Protein AF-A0A0R3RAW8-F1 (afdb_monomer_lite)

pLDDT: mean 76.2, std 20.78, range [32.38, 97.56]

Radius of gyration: 23.26 Å; chains: 1; bounding box: 51×56×58 Å

Secondary structure (DSSP, 8-state):
-TTTT-S-EEEESSHHHHHHHHHT--STTS-EEEE---TT-SS---SSSB-SS-HHHHHHHHHHHHHTT-----PBP-B--B--SS--S-----TTTS------SS--S---SS-HHHHHHHHTTSS--TTHHHHHHHHHHHHHHHSSB-SPPBSSEEEE--SSTTSPEEEEEEETTSPPEEEEES-EEEE-TTGGGSHHHHHHPPPHHHHHHHHHHHHHHHT-GGGSS-HHHHHHHHHHHHHTTPPP-B--S-TT----EEEEE-

Organism: NCBI:txid42155

Structure (mmCIF, N/CA/C/O backbone):
data_AF-A0A0R3RAW8-F1
#
_entry.id   AF-A0A0R3RAW8-F1
#
loop_
_atom_site.group_PDB
_atom_site.id
_atom_site.type_symbol
_atom_site.label_atom_id
_atom_site.label_alt_id
_atom_site.label_comp_id
_atom_site.label_asym_id
_atom_site.label_entity_id
_atom_site.label_seq_id
_atom_site.pdbx_PDB_ins_code
_atom_site.Cartn_x
_atom_site.Cartn_y
_atom_site.Cartn_z
_atom_site.occupancy
_atom_site.B_iso_or_equiv
_atom_site.auth_seq_id
_atom_site.auth_comp_id
_atom_site.auth_asym_id
_atom_site.auth_atom_id
_atom_site.pdbx_PDB_model_num
ATOM 1 N N . ALA A 1 1 ? 11.599 5.110 -20.834 1.00 51.16 1 ALA A N 1
ATOM 2 C CA . ALA A 1 1 ? 11.797 4.346 -19.581 1.00 51.16 1 ALA A CA 1
ATOM 3 C C . ALA A 1 1 ? 13.285 4.314 -19.258 1.00 51.16 1 ALA A C 1
ATOM 5 O O . ALA A 1 1 ? 14.073 4.189 -20.190 1.00 51.16 1 ALA A O 1
ATOM 6 N N . ALA A 1 2 ? 13.678 4.430 -17.985 1.00 56.50 2 ALA A N 1
ATOM 7 C CA . ALA A 1 2 ? 15.082 4.630 -17.594 1.00 56.50 2 ALA A CA 1
ATOM 8 C C . ALA A 1 2 ? 16.029 3.462 -17.960 1.00 56.50 2 ALA A C 1
ATOM 10 O O . ALA A 1 2 ? 17.243 3.623 -17.908 1.00 56.50 2 ALA A O 1
ATOM 11 N N . VAL A 1 3 ? 15.492 2.296 -18.347 1.00 73.19 3 VAL A N 1
ATOM 12 C CA . VAL A 1 3 ? 16.273 1.087 -18.659 1.00 73.19 3 VAL A CA 1
ATOM 13 C C . VAL A 1 3 ? 15.684 0.354 -19.875 1.00 73.19 3 VAL A C 1
ATOM 15 O O . VAL A 1 3 ? 15.133 -0.739 -19.760 1.00 73.19 3 VAL A O 1
ATOM 18 N N . SER A 1 4 ? 15.721 0.964 -21.065 1.00 74.31 4 SER A N 1
ATOM 19 C CA . SER A 1 4 ? 15.149 0.362 -22.288 1.00 74.31 4 SER A CA 1
ATOM 20 C C . SER A 1 4 ? 15.877 -0.905 -22.752 1.00 74.31 4 SER A C 1
ATOM 22 O O . SER A 1 4 ? 15.227 -1.787 -23.301 1.00 74.31 4 SER A O 1
ATOM 24 N N . TRP A 1 5 ? 17.171 -1.030 -22.464 1.00 85.06 5 TRP A N 1
ATOM 25 C CA . TRP A 1 5 ? 18.024 -2.143 -22.896 1.00 85.06 5 TRP A CA 1
ATOM 26 C C . TRP A 1 5 ? 17.863 -3.437 -22.083 1.00 85.06 5 TRP A C 1
ATOM 28 O O . TRP A 1 5 ? 18.310 -4.480 -22.541 1.00 85.06 5 TRP A O 1
ATOM 38 N N . ALA A 1 6 ? 17.283 -3.381 -20.879 1.00 87.31 6 ALA A N 1
ATOM 39 C CA . ALA A 1 6 ? 17.188 -4.546 -19.998 1.00 87.31 6 ALA A CA 1
ATOM 40 C C . ALA A 1 6 ? 15.880 -5.321 -20.190 1.00 87.31 6 ALA A C 1
ATOM 42 O O . ALA A 1 6 ? 14.810 -4.710 -20.285 1.00 87.31 6 ALA A O 1
ATOM 43 N N . ASP A 1 7 ? 15.962 -6.649 -20.140 1.00 88.38 7 ASP A N 1
ATOM 44 C CA . ASP A 1 7 ? 14.799 -7.546 -20.169 1.00 88.38 7 ASP A CA 1
ATOM 45 C C . ASP A 1 7 ? 14.098 -7.640 -18.805 1.00 88.38 7 ASP A C 1
ATOM 47 O O . ASP A 1 7 ? 12.898 -7.877 -18.729 1.00 88.38 7 ASP A O 1
ATOM 51 N N . ALA A 1 8 ? 14.840 -7.427 -17.716 1.00 90.00 8 ALA A N 1
ATOM 52 C CA . ALA A 1 8 ? 14.337 -7.467 -16.347 1.00 90.00 8 ALA A CA 1
ATOM 53 C C . ALA A 1 8 ? 15.142 -6.531 -15.437 1.00 90.00 8 ALA A C 1
ATOM 55 O O . ALA A 1 8 ? 16.303 -6.221 -15.708 1.00 90.00 8 ALA A O 1
ATOM 56 N N . ILE A 1 9 ? 14.531 -6.103 -14.332 1.00 92.00 9 ILE A N 1
ATOM 57 C CA . ILE A 1 9 ? 15.156 -5.251 -13.320 1.00 92.00 9 ILE A CA 1
ATOM 58 C C . ILE A 1 9 ? 15.178 -6.002 -11.995 1.00 92.00 9 ILE A C 1
ATOM 60 O O . ILE A 1 9 ? 14.135 -6.431 -11.513 1.00 92.00 9 ILE A O 1
ATOM 64 N N . PHE A 1 10 ? 16.352 -6.112 -11.378 1.00 91.94 10 PHE A N 1
ATOM 65 C CA . PHE A 1 10 ? 16.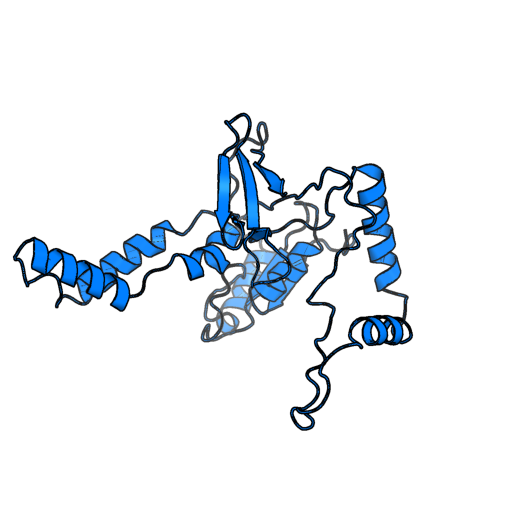498 -6.642 -10.025 1.00 91.94 10 PHE A CA 1
ATOM 66 C C . PHE A 1 10 ? 16.764 -5.502 -9.042 1.00 91.94 10 PHE A C 1
ATOM 68 O O . PHE A 1 10 ? 17.661 -4.689 -9.260 1.00 91.94 10 PHE A O 1
ATOM 75 N N . SER A 1 11 ? 16.014 -5.458 -7.944 1.00 91.44 11 SER A N 1
ATOM 76 C CA . SER A 1 11 ? 16.284 -4.566 -6.814 1.00 91.44 11 SER A CA 1
ATOM 77 C C . SER A 1 11 ? 16.750 -5.388 -5.617 1.00 91.44 11 SER A C 1
ATOM 79 O O . SER A 1 11 ? 16.034 -6.289 -5.190 1.00 91.44 11 SER A O 1
ATOM 81 N N . ALA A 1 12 ? 17.912 -5.070 -5.052 1.00 89.56 12 ALA A N 1
ATOM 82 C CA . ALA A 1 12 ? 18.436 -5.727 -3.855 1.00 89.56 12 ALA A CA 1
ATOM 83 C C . ALA A 1 12 ? 18.274 -4.797 -2.644 1.00 89.56 12 ALA A C 1
ATOM 85 O O . ALA A 1 12 ? 18.906 -3.744 -2.584 1.00 89.56 12 ALA A O 1
ATOM 86 N N . GLY A 1 13 ? 17.387 -5.148 -1.715 1.00 88.38 13 GLY A N 1
ATOM 87 C CA . GLY A 1 13 ? 17.025 -4.309 -0.574 1.00 88.38 13 GLY A CA 1
ATOM 88 C C . GLY A 1 13 ? 15.669 -4.688 0.019 1.00 88.38 13 GLY A C 1
ATOM 89 O O . GLY A 1 13 ? 15.143 -5.765 -0.245 1.00 88.38 13 GLY A O 1
ATOM 90 N N . GLY A 1 14 ? 15.087 -3.782 0.802 1.00 87.38 14 GLY A N 1
ATOM 91 C CA . GLY A 1 14 ? 13.703 -3.904 1.266 1.00 87.38 14 GLY A CA 1
ATOM 92 C C . GLY A 1 14 ? 12.693 -3.299 0.285 1.00 87.38 14 GLY A C 1
ATOM 93 O O . GLY A 1 14 ? 13.024 -2.933 -0.847 1.00 87.38 14 GLY A O 1
ATOM 94 N N . ASP A 1 15 ? 11.465 -3.107 0.764 1.00 89.31 15 ASP A N 1
ATOM 95 C CA . ASP A 1 15 ? 10.360 -2.560 -0.035 1.00 89.31 15 ASP A CA 1
ATOM 96 C C . ASP A 1 15 ? 10.651 -1.149 -0.581 1.00 89.31 15 ASP A C 1
ATOM 98 O O . ASP A 1 15 ? 10.277 -0.837 -1.708 1.00 89.31 15 ASP A O 1
ATOM 102 N N . GLY A 1 16 ? 11.383 -0.307 0.160 1.00 88.94 16 GLY A N 1
ATOM 103 C CA . GLY A 1 16 ? 11.784 1.027 -0.311 1.00 88.94 16 GLY A CA 1
ATOM 104 C C . GLY A 1 16 ? 12.664 0.985 -1.567 1.00 88.94 16 GLY A C 1
ATOM 105 O O . GLY A 1 16 ? 12.438 1.736 -2.517 1.00 88.94 16 GLY A O 1
ATOM 106 N N . THR A 1 17 ? 13.623 0.055 -1.620 1.00 90.00 17 THR A N 1
ATOM 107 C CA . THR A 1 17 ? 14.472 -0.149 -2.803 1.00 90.00 17 THR A CA 1
ATOM 108 C C . THR A 1 17 ? 13.654 -0.677 -3.979 1.00 90.00 17 THR A C 1
ATOM 110 O O . THR A 1 17 ? 13.853 -0.240 -5.114 1.00 90.00 17 THR A O 1
ATOM 113 N N . PHE A 1 18 ? 12.696 -1.572 -3.716 1.00 92.56 18 PHE A N 1
ATOM 114 C CA . PHE A 1 18 ? 11.766 -2.054 -4.737 1.00 92.56 18 PHE A CA 1
ATOM 115 C C . PHE A 1 18 ? 10.926 -0.912 -5.322 1.00 92.56 18 PHE A C 1
ATOM 117 O O . PHE A 1 18 ? 10.828 -0.782 -6.541 1.00 92.56 18 PHE A O 1
ATOM 124 N N . LEU A 1 19 ? 10.360 -0.048 -4.472 1.00 91.75 19 LEU A N 1
ATOM 125 C CA . LEU A 1 19 ? 9.570 1.112 -4.897 1.00 91.75 19 LEU A CA 1
ATOM 126 C C . LEU A 1 19 ? 10.386 2.066 -5.772 1.00 91.75 19 LEU A C 1
ATOM 128 O O . LEU A 1 19 ? 9.894 2.535 -6.796 1.00 91.75 19 LEU A O 1
ATOM 132 N N . HIS A 1 20 ? 11.646 2.301 -5.410 1.00 88.19 20 HIS A N 1
ATOM 133 C CA . HIS A 1 20 ? 12.556 3.147 -6.177 1.00 88.19 20 HIS A CA 1
ATOM 134 C C . HIS A 1 20 ? 12.932 2.543 -7.543 1.00 88.19 20 HIS A C 1
ATOM 136 O O . HIS A 1 20 ? 13.109 3.267 -8.524 1.00 88.19 20 HIS A O 1
ATOM 142 N N . ALA A 1 21 ? 13.042 1.216 -7.643 1.00 90.12 21 ALA A N 1
ATOM 143 C CA . ALA A 1 21 ? 13.204 0.545 -8.931 1.00 90.12 21 ALA A CA 1
ATOM 144 C C . ALA A 1 21 ? 11.915 0.636 -9.766 1.00 90.12 21 ALA A C 1
ATOM 146 O O . ALA A 1 21 ? 11.963 0.998 -10.942 1.00 90.12 21 ALA A O 1
ATOM 147 N N . ALA A 1 22 ? 10.759 0.378 -9.148 1.00 91.00 22 ALA A N 1
ATOM 148 C CA . ALA A 1 22 ? 9.455 0.416 -9.801 1.00 91.00 22 ALA A CA 1
ATOM 149 C C . ALA A 1 22 ? 9.068 1.822 -10.300 1.00 91.00 22 ALA A C 1
ATOM 151 O O . ALA A 1 22 ? 8.440 1.936 -11.355 1.00 91.00 22 ALA A O 1
ATOM 152 N N . SER A 1 23 ? 9.461 2.903 -9.611 1.00 87.12 23 SER A N 1
ATOM 153 C CA . SER A 1 23 ? 9.189 4.284 -10.052 1.00 87.12 23 SER A CA 1
ATOM 154 C C . SER A 1 23 ? 9.772 4.585 -11.435 1.00 87.12 23 SER A C 1
ATOM 156 O O . SER A 1 23 ? 9.141 5.265 -12.234 1.00 87.12 23 SER A O 1
ATOM 158 N N . ARG A 1 24 ? 10.910 3.972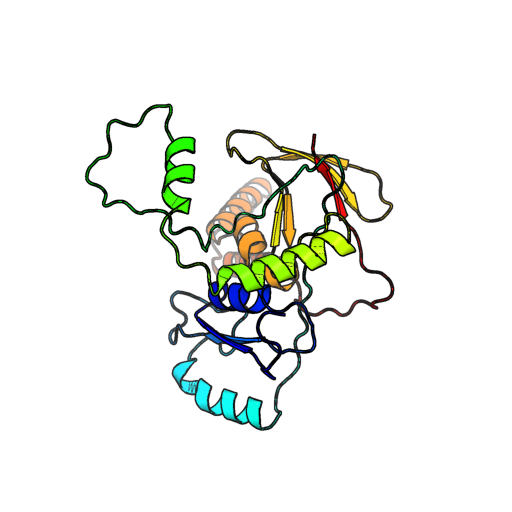 -11.781 1.00 84.94 24 ARG A N 1
ATOM 159 C CA . ARG A 1 24 ? 11.602 4.175 -13.065 1.00 84.94 24 ARG A CA 1
ATOM 160 C C . ARG A 1 24 ? 11.040 3.367 -14.237 1.00 84.94 24 ARG A C 1
ATOM 162 O O . ARG A 1 24 ? 11.449 3.582 -15.387 1.00 84.94 24 ARG A O 1
ATOM 169 N N . ILE A 1 25 ? 10.137 2.429 -13.962 1.00 87.19 25 ILE A N 1
ATOM 170 C CA . ILE A 1 25 ? 9.557 1.514 -14.945 1.00 87.19 25 ILE A CA 1
ATOM 171 C C . ILE A 1 25 ? 8.096 1.887 -15.166 1.00 87.19 25 ILE A C 1
ATOM 173 O O . ILE A 1 25 ? 7.260 1.679 -14.298 1.00 87.19 25 ILE A O 1
ATOM 177 N N . LEU A 1 26 ? 7.792 2.453 -16.335 1.00 83.25 26 LEU A N 1
ATOM 178 C CA . LEU A 1 26 ? 6.445 2.934 -16.679 1.00 83.25 26 LEU A CA 1
ATOM 179 C C . LEU A 1 26 ? 5.636 1.937 -17.529 1.00 83.25 26 LEU A C 1
ATOM 181 O O . LEU A 1 26 ? 4.432 2.108 -17.675 1.00 83.25 26 LEU A O 1
ATOM 185 N N . SER A 1 27 ? 6.292 0.914 -18.087 1.00 81.25 27 SER A N 1
ATOM 186 C CA . SER A 1 27 ? 5.663 -0.137 -18.901 1.00 81.25 27 SER A CA 1
ATOM 187 C C . SER A 1 27 ? 5.483 -1.416 -18.083 1.00 81.25 27 SER A C 1
ATOM 189 O O . SER A 1 27 ? 6.338 -1.751 -17.264 1.00 81.25 27 SER A O 1
ATOM 191 N N . ALA A 1 28 ? 4.397 -2.146 -18.343 1.00 83.31 28 ALA A N 1
ATOM 192 C CA . ALA A 1 28 ? 4.134 -3.461 -17.756 1.00 83.31 28 ALA A CA 1
ATOM 193 C C . ALA A 1 28 ? 4.964 -4.595 -18.393 1.00 83.31 28 ALA A C 1
ATOM 195 O O . ALA A 1 28 ? 4.931 -5.723 -17.911 1.00 83.31 28 ALA A O 1
ATOM 196 N N . GLU A 1 29 ? 5.709 -4.311 -19.463 1.00 84.62 29 GLU A N 1
ATOM 197 C CA . GLU A 1 29 ? 6.490 -5.309 -20.208 1.00 84.62 29 GLU A CA 1
ATOM 198 C C . GLU A 1 29 ? 7.797 -5.697 -19.510 1.00 84.62 29 GLU A C 1
ATOM 200 O O . GLU A 1 29 ? 8.369 -6.742 -19.808 1.00 84.62 29 GLU A O 1
ATOM 205 N N . LYS A 1 30 ? 8.288 -4.861 -18.585 1.00 88.06 30 LYS A N 1
ATOM 206 C CA . LYS A 1 30 ? 9.564 -5.087 -17.900 1.00 88.06 30 LYS A CA 1
ATOM 207 C C . LYS A 1 30 ? 9.328 -5.539 -16.457 1.00 88.06 30 LYS A C 1
ATOM 209 O O . LYS A 1 30 ? 8.918 -4.710 -15.639 1.00 88.06 30 LYS A O 1
ATOM 214 N N . PRO A 1 31 ? 9.603 -6.809 -16.106 1.00 91.56 31 PRO A N 1
ATOM 215 C CA . PRO A 1 31 ? 9.503 -7.270 -14.728 1.00 91.56 31 PRO A CA 1
ATOM 216 C C . PRO A 1 31 ? 10.458 -6.521 -13.801 1.00 91.56 31 PRO A C 1
ATOM 218 O O . PRO A 1 31 ? 11.630 -6.306 -14.122 1.00 91.56 31 PRO A O 1
ATOM 221 N N . VAL A 1 32 ? 9.961 -6.215 -12.604 1.00 93.12 32 VAL A N 1
ATOM 222 C CA . VAL A 1 32 ? 10.767 -5.773 -11.463 1.00 93.12 32 VAL A CA 1
ATOM 223 C C . VAL A 1 32 ? 10.773 -6.892 -10.427 1.00 93.12 32 VAL A C 1
ATOM 225 O O . VAL A 1 32 ? 9.718 -7.343 -9.982 1.00 93.12 32 VAL A O 1
ATOM 228 N N . ILE A 1 33 ? 11.963 -7.348 -10.055 1.00 93.06 33 ILE A N 1
ATOM 229 C CA . ILE A 1 33 ? 12.190 -8.489 -9.172 1.00 93.06 33 ILE A CA 1
ATOM 230 C C . ILE A 1 33 ? 12.904 -7.992 -7.917 1.00 93.06 33 ILE A C 1
ATOM 232 O O . ILE A 1 33 ? 14.073 -7.609 -7.954 1.00 93.06 33 ILE A O 1
ATOM 236 N N . GLY A 1 34 ? 12.194 -8.000 -6.791 1.00 91.44 34 GLY A N 1
ATOM 237 C CA . GLY A 1 34 ? 12.763 -7.645 -5.496 1.00 91.44 34 GLY A CA 1
ATOM 238 C C . GLY A 1 34 ? 13.494 -8.812 -4.857 1.00 91.44 34 GLY A C 1
ATOM 239 O O . GLY A 1 34 ? 12.937 -9.898 -4.752 1.00 91.44 34 GLY A O 1
ATOM 240 N N . ILE A 1 35 ? 14.716 -8.590 -4.391 1.00 88.44 35 ILE A N 1
ATOM 241 C CA . ILE A 1 35 ? 15.489 -9.526 -3.579 1.00 88.44 35 ILE A CA 1
ATOM 242 C C . ILE A 1 35 ? 15.615 -8.910 -2.192 1.00 88.44 35 ILE A C 1
ATOM 244 O O . ILE A 1 35 ? 16.289 -7.888 -2.037 1.00 88.44 35 ILE A O 1
ATOM 248 N N . ASN A 1 36 ? 14.992 -9.540 -1.191 1.00 86.12 36 ASN A N 1
ATOM 249 C CA . ASN A 1 36 ? 15.143 -9.092 0.188 1.00 86.12 36 ASN A CA 1
ATOM 250 C C . ASN A 1 36 ? 16.566 -9.389 0.688 1.00 86.12 36 ASN A C 1
ATOM 252 O O . ASN A 1 36 ? 16.972 -10.551 0.783 1.00 86.12 36 ASN A O 1
ATOM 256 N N . THR A 1 37 ? 17.325 -8.343 1.011 1.00 82.19 37 THR A N 1
ATOM 257 C CA . THR A 1 37 ? 18.694 -8.452 1.541 1.00 82.19 37 THR A CA 1
ATOM 258 C C . THR A 1 37 ? 18.759 -8.455 3.069 1.00 82.19 37 THR A C 1
ATOM 260 O O . THR A 1 37 ? 19.863 -8.414 3.603 1.00 82.19 37 THR A O 1
ATOM 263 N N . ASP A 1 38 ? 17.624 -8.499 3.778 1.00 75.00 38 ASP A N 1
ATOM 264 C CA . ASP A 1 38 ? 17.563 -8.804 5.214 1.00 75.00 38 ASP A CA 1
ATOM 265 C C . ASP A 1 38 ? 17.336 -10.320 5.410 1.00 75.00 38 ASP A C 1
ATOM 267 O O . ASP A 1 38 ? 16.194 -10.787 5.413 1.00 75.00 38 ASP A O 1
ATOM 271 N N . PRO A 1 39 ? 18.406 -11.127 5.545 1.00 57.09 39 PRO A N 1
ATOM 272 C CA . PRO A 1 39 ? 18.314 -12.587 5.531 1.00 57.09 39 PRO A CA 1
ATOM 273 C C . PRO A 1 39 ? 17.560 -13.164 6.732 1.00 57.09 39 PRO A C 1
ATOM 275 O O . PRO A 1 39 ? 17.049 -14.282 6.646 1.00 57.09 39 PRO A O 1
ATOM 278 N N . MET A 1 40 ? 17.484 -12.420 7.839 1.00 61.47 40 MET A N 1
ATOM 279 C CA . MET A 1 40 ? 16.819 -12.858 9.066 1.00 61.47 40 MET A CA 1
ATOM 280 C C . MET A 1 40 ? 15.380 -12.338 9.174 1.00 61.47 40 MET A C 1
ATOM 282 O O . MET A 1 40 ? 14.635 -12.816 10.028 1.00 61.47 40 MET A O 1
ATOM 286 N N . GLY A 1 41 ? 14.970 -11.398 8.309 1.00 58.72 41 GLY A N 1
ATOM 287 C CA . GLY A 1 41 ? 13.640 -10.780 8.346 1.00 58.72 41 GLY A CA 1
ATOM 288 C C . GLY A 1 41 ? 13.335 -10.105 9.686 1.00 58.72 41 GLY A C 1
ATOM 289 O O . GLY A 1 41 ? 12.181 -10.077 10.109 1.00 58.72 41 GLY A O 1
ATOM 290 N N . LEU A 1 42 ? 14.376 -9.638 10.386 1.00 56.19 42 LEU A N 1
ATOM 291 C CA . LEU A 1 42 ? 14.266 -9.033 11.717 1.00 56.19 42 LEU A CA 1
ATOM 292 C C . LEU A 1 42 ? 13.841 -7.565 11.634 1.00 56.19 42 LEU A C 1
ATOM 294 O O . LEU A 1 42 ? 13.217 -7.066 12.566 1.00 56.19 42 LEU A O 1
ATOM 298 N N . ASN A 1 43 ? 14.162 -6.889 10.526 1.00 57.03 43 ASN A N 1
ATOM 299 C CA . ASN A 1 43 ? 13.919 -5.460 10.341 1.00 57.03 43 ASN A CA 1
ATOM 300 C C . ASN A 1 43 ? 12.956 -5.164 9.181 1.00 57.03 43 ASN A C 1
ATOM 302 O O . ASN A 1 43 ? 12.343 -4.097 9.163 1.00 57.03 43 ASN A O 1
ATOM 306 N N . SER A 1 44 ? 12.810 -6.073 8.207 1.00 62.09 44 SER A N 1
ATOM 307 C CA . SER A 1 44 ? 11.888 -5.893 7.078 1.00 62.09 44 SER A CA 1
ATOM 308 C C . SER A 1 44 ? 11.263 -7.208 6.608 1.00 62.09 44 SER A C 1
ATOM 310 O O . SER A 1 44 ? 11.968 -8.130 6.198 1.00 62.09 44 SER A O 1
ATOM 312 N N . GLU A 1 45 ? 9.926 -7.273 6.603 1.00 69.88 45 GLU A N 1
ATOM 313 C CA . GLU A 1 45 ? 9.179 -8.416 6.052 1.00 69.88 45 GLU A CA 1
ATOM 314 C C . GLU A 1 45 ? 9.337 -8.557 4.528 1.00 69.88 45 GLU A C 1
ATOM 316 O O . GLU A 1 45 ? 9.183 -9.658 3.996 1.00 69.88 45 GLU A O 1
ATOM 321 N N . GLY A 1 46 ? 9.640 -7.457 3.823 1.00 77.12 46 GLY A N 1
ATOM 322 C CA . GLY A 1 46 ? 9.782 -7.423 2.368 1.00 77.12 46 GLY A CA 1
ATOM 323 C C . GLY A 1 46 ? 8.499 -7.834 1.640 1.00 77.12 46 GLY A C 1
ATOM 324 O O . GLY A 1 46 ? 8.499 -8.826 0.911 1.00 77.12 46 GLY A O 1
ATOM 325 N N . HIS A 1 47 ? 7.391 -7.108 1.834 1.00 84.56 47 HIS A N 1
ATOM 326 C CA . HIS A 1 47 ? 6.092 -7.450 1.233 1.00 84.56 47 HIS A CA 1
ATOM 327 C C . HIS A 1 47 ? 6.099 -7.404 -0.305 1.00 84.56 47 HIS A C 1
ATOM 329 O O . HIS A 1 47 ? 5.274 -8.066 -0.947 1.00 84.56 47 HIS A O 1
ATOM 335 N N . LEU A 1 48 ? 7.012 -6.633 -0.899 1.00 88.44 48 LEU A N 1
ATOM 336 C CA . LEU A 1 48 ? 7.186 -6.503 -2.345 1.00 88.44 48 LEU A CA 1
ATOM 337 C C . LEU A 1 48 ? 8.291 -7.415 -2.896 1.00 88.44 48 LEU A C 1
ATOM 339 O O . LEU A 1 48 ? 8.295 -7.705 -4.093 1.00 88.44 48 LEU A O 1
ATOM 343 N N . CYS A 1 49 ? 9.201 -7.884 -2.042 1.00 87.88 49 CYS A N 1
ATOM 344 C CA . CYS A 1 49 ? 10.350 -8.691 -2.434 1.00 87.88 49 CYS A CA 1
ATOM 345 C C . CYS A 1 49 ? 10.047 -10.198 -2.464 1.00 87.88 49 CYS A C 1
ATOM 347 O O . CYS A 1 49 ? 9.181 -10.719 -1.759 1.00 87.88 49 CYS A O 1
ATOM 349 N N . LEU A 1 50 ? 10.818 -10.928 -3.271 1.00 82.31 50 LEU A N 1
ATOM 350 C CA . LEU A 1 50 ? 10.915 -12.378 -3.178 1.00 82.31 50 LEU A CA 1
ATOM 351 C C . LEU A 1 50 ? 11.563 -12.768 -1.845 1.00 82.31 50 LEU A C 1
ATOM 353 O O . LEU A 1 50 ? 12.462 -12.081 -1.358 1.00 82.31 50 LEU A O 1
ATOM 357 N N . LEU A 1 51 ? 11.148 -13.928 -1.326 1.00 70.00 51 LEU A N 1
ATOM 358 C CA . LEU A 1 51 ? 11.728 -14.577 -0.145 1.00 70.00 51 LEU A CA 1
ATOM 359 C C . LEU A 1 51 ? 11.663 -13.695 1.117 1.00 70.00 51 LEU A C 1
ATOM 361 O O . LEU A 1 51 ? 12.672 -13.174 1.583 1.00 70.00 51 LEU A O 1
ATOM 365 N N . LYS A 1 52 ? 10.460 -13.582 1.703 1.00 68.12 52 LYS A N 1
ATOM 366 C CA . LYS A 1 52 ? 10.201 -12.810 2.938 1.00 68.12 52 LYS A CA 1
ATOM 367 C C . LYS A 1 52 ? 11.127 -13.166 4.112 1.00 68.12 52 LYS A C 1
ATOM 369 O O . LYS A 1 52 ? 11.384 -12.323 4.961 1.00 68.12 52 LYS A O 1
ATOM 374 N N . LYS A 1 53 ? 11.596 -14.418 4.192 1.00 66.19 53 LYS A N 1
ATOM 375 C CA . LYS A 1 53 ? 12.509 -14.920 5.233 1.00 66.19 53 LYS A CA 1
ATOM 376 C C . LYS A 1 53 ? 13.532 -15.874 4.625 1.00 66.19 53 LYS A C 1
ATOM 378 O O . LYS A 1 53 ? 13.234 -16.517 3.618 1.00 66.19 53 LYS A O 1
ATOM 383 N N . LEU A 1 54 ? 14.698 -15.988 5.268 1.00 66.88 54 LEU A N 1
ATOM 384 C CA . LEU A 1 54 ? 15.774 -16.916 4.894 1.00 66.88 54 LEU A CA 1
ATOM 385 C C . LEU A 1 54 ? 16.251 -16.721 3.445 1.00 66.88 54 LEU A C 1
ATOM 387 O O . LEU A 1 54 ? 16.595 -17.677 2.751 1.00 66.88 54 LEU A O 1
ATOM 391 N N . SER A 1 55 ? 16.280 -15.471 2.971 1.00 70.12 55 SER A N 1
ATOM 392 C CA . SER A 1 55 ? 16.611 -15.168 1.576 1.00 70.12 55 SER A CA 1
ATOM 393 C C . SER A 1 55 ? 17.980 -15.721 1.170 1.00 70.12 55 SER A C 1
ATOM 395 O O . SER A 1 55 ? 18.104 -16.259 0.076 1.00 70.12 55 SER A O 1
ATOM 397 N N . HIS A 1 56 ? 18.977 -15.703 2.061 1.00 74.19 56 HIS A N 1
ATOM 398 C CA . HIS A 1 56 ? 20.309 -16.257 1.791 1.00 74.19 56 HIS A CA 1
ATOM 399 C C . HIS A 1 56 ? 20.306 -17.769 1.497 1.00 74.19 56 HIS A C 1
ATOM 401 O O . HIS A 1 56 ? 21.081 -18.228 0.661 1.00 74.19 56 HIS A O 1
ATOM 407 N N . GLU A 1 57 ? 19.424 -18.532 2.146 1.00 78.50 57 GLU A N 1
ATOM 408 C CA . GLU A 1 57 ? 19.319 -19.986 1.977 1.00 78.50 57 GLU A CA 1
ATOM 409 C C . GLU A 1 57 ? 18.633 -20.338 0.650 1.00 78.50 57 GLU A C 1
ATOM 411 O O . GLU A 1 57 ? 19.138 -21.141 -0.133 1.00 78.50 57 GLU A O 1
ATOM 416 N N . TYR A 1 58 ? 17.514 -19.672 0.353 1.00 81.88 58 TYR A N 1
ATOM 417 C CA . TYR A 1 58 ? 16.654 -20.023 -0.780 1.00 81.88 58 TYR A CA 1
ATOM 418 C C . TYR A 1 58 ? 16.944 -19.242 -2.065 1.00 81.88 58 TYR A C 1
ATOM 420 O O . TYR A 1 58 ? 16.384 -19.570 -3.113 1.00 81.88 58 TYR A O 1
ATOM 428 N N . PHE A 1 59 ? 17.813 -18.224 -2.035 1.00 84.88 59 PHE A N 1
ATOM 429 C CA . PHE A 1 59 ? 18.068 -17.371 -3.201 1.00 84.88 59 PHE A CA 1
ATOM 430 C C . PHE A 1 59 ? 18.543 -18.164 -4.418 1.00 84.88 59 PHE A C 1
ATOM 432 O O . PHE A 1 59 ? 18.054 -17.945 -5.525 1.00 84.88 59 PHE A O 1
ATOM 439 N N . ARG A 1 60 ? 19.465 -19.116 -4.223 1.00 87.75 60 ARG A N 1
ATOM 440 C CA . ARG A 1 60 ? 19.998 -19.933 -5.323 1.00 87.75 60 ARG A CA 1
ATOM 441 C C . ARG A 1 60 ? 18.889 -20.711 -6.024 1.00 87.75 60 ARG A C 1
ATOM 443 O O . ARG A 1 60 ? 18.855 -20.745 -7.252 1.00 87.75 60 ARG A O 1
ATOM 450 N N . ASP A 1 61 ? 17.998 -21.334 -5.264 1.00 89.50 61 ASP A N 1
ATOM 451 C CA . ASP A 1 61 ? 16.921 -22.136 -5.837 1.00 89.50 61 ASP A CA 1
ATOM 452 C C . ASP A 1 61 ? 15.816 -21.259 -6.425 1.00 89.50 61 ASP A C 1
ATOM 454 O O . ASP A 1 61 ? 15.318 -21.564 -7.506 1.00 89.50 61 ASP A O 1
ATOM 458 N N . ALA A 1 62 ? 15.508 -20.115 -5.809 1.00 88.38 62 ALA A N 1
ATOM 459 C CA . ALA A 1 62 ? 14.623 -19.117 -6.403 1.00 88.38 62 ALA A CA 1
ATOM 460 C C . ALA A 1 62 ? 15.156 -18.618 -7.755 1.00 88.38 62 ALA A C 1
ATOM 462 O O . ALA A 1 62 ? 14.399 -18.542 -8.719 1.00 88.38 62 ALA A O 1
ATOM 463 N N . LEU A 1 63 ? 16.462 -18.353 -7.864 1.00 89.69 63 LEU A N 1
ATOM 464 C CA . LEU A 1 63 ? 17.086 -17.938 -9.119 1.00 89.69 63 LEU A CA 1
ATOM 465 C C . LEU A 1 63 ? 17.029 -19.042 -10.183 1.00 89.69 63 LEU A C 1
ATOM 467 O O . LEU A 1 63 ? 16.706 -18.754 -11.331 1.00 89.69 63 LEU A O 1
ATOM 471 N N . LYS A 1 64 ? 17.277 -20.309 -9.818 1.00 92.81 64 LYS A N 1
ATOM 472 C CA . LYS A 1 64 ? 17.107 -21.440 -10.750 1.00 92.81 64 LYS A CA 1
ATOM 473 C C . LYS A 1 64 ? 15.672 -21.532 -11.266 1.00 92.81 64 LYS A C 1
ATOM 475 O O . LYS A 1 64 ? 15.478 -21.726 -12.460 1.00 92.81 64 LYS A O 1
ATOM 480 N N . ARG A 1 65 ? 14.680 -21.378 -10.385 1.00 93.25 65 ARG A N 1
ATOM 481 C CA . ARG A 1 65 ? 13.257 -21.404 -10.753 1.00 93.25 65 ARG A CA 1
ATOM 482 C C . ARG A 1 65 ? 12.893 -20.243 -11.676 1.00 93.25 65 ARG A C 1
ATOM 484 O O . ARG A 1 65 ? 12.255 -20.476 -12.695 1.00 93.25 65 ARG A O 1
ATOM 491 N N . LEU A 1 66 ? 13.381 -19.033 -11.388 1.00 91.75 66 LEU A N 1
ATOM 492 C CA . LEU A 1 66 ? 13.227 -17.870 -12.270 1.00 91.75 66 LEU A CA 1
ATOM 493 C C . LEU A 1 66 ? 13.794 -18.142 -13.670 1.00 91.75 66 LEU A C 1
ATOM 495 O O . LEU A 1 66 ? 13.098 -17.937 -14.659 1.00 91.75 66 LEU A O 1
ATOM 499 N N . LEU A 1 67 ? 15.025 -18.657 -13.756 1.00 91.75 67 LEU A N 1
ATOM 500 C CA . LEU A 1 67 ? 15.677 -18.984 -15.031 1.00 91.75 67 LEU A CA 1
ATOM 501 C C . LEU A 1 67 ? 14.980 -20.127 -15.784 1.00 91.75 67 LEU A C 1
ATOM 503 O O . LEU A 1 67 ? 14.994 -20.146 -17.010 1.00 91.75 67 LEU A O 1
ATOM 507 N N . ALA A 1 68 ? 14.364 -21.066 -15.064 1.00 95.94 68 ALA A N 1
ATOM 508 C CA . ALA A 1 68 ? 13.595 -22.165 -15.640 1.00 95.94 68 ALA A CA 1
ATOM 509 C C . ALA A 1 68 ? 12.165 -21.768 -16.059 1.00 95.94 68 ALA A C 1
ATOM 511 O O . ALA A 1 68 ? 11.445 -22.604 -16.599 1.00 95.94 68 ALA A O 1
ATOM 512 N N . GLY A 1 69 ? 11.730 -20.530 -15.795 1.00 93.31 69 GLY A N 1
ATOM 513 C CA . GLY A 1 69 ? 10.350 -20.104 -16.045 1.00 93.31 69 GLY A CA 1
ATOM 514 C C . GLY A 1 69 ? 9.334 -20.597 -15.006 1.00 93.31 69 GLY A C 1
ATOM 515 O O . GLY A 1 69 ? 8.134 -20.427 -15.201 1.00 93.31 69 GLY A O 1
ATOM 516 N N . ASP A 1 70 ? 9.783 -21.193 -13.897 1.00 94.62 70 ASP A N 1
ATOM 517 C CA . ASP A 1 70 ? 8.926 -21.676 -12.807 1.00 94.62 70 ASP A CA 1
ATOM 518 C C . ASP A 1 70 ? 8.590 -20.542 -11.830 1.00 94.62 70 ASP A C 1
ATOM 520 O O . ASP A 1 70 ? 9.091 -20.447 -10.705 1.00 94.62 70 ASP A O 1
ATOM 524 N N . PHE A 1 71 ? 7.741 -19.635 -12.296 1.00 91.38 71 PHE A N 1
ATOM 525 C CA . PHE A 1 71 ? 7.192 -18.547 -11.505 1.00 91.38 71 PHE A CA 1
ATOM 526 C C . PHE A 1 71 ? 5.800 -18.166 -12.012 1.00 91.38 71 PHE A C 1
ATOM 528 O O . PHE A 1 71 ? 5.329 -18.631 -13.048 1.00 91.38 71 PHE A O 1
ATOM 535 N N . ARG A 1 72 ? 5.112 -17.308 -11.258 1.00 89.75 72 ARG A N 1
ATOM 536 C CA . ARG A 1 72 ? 3.841 -16.711 -11.676 1.00 89.75 72 ARG A CA 1
ATOM 537 C C . ARG A 1 72 ? 3.994 -15.206 -11.761 1.00 89.75 72 ARG A C 1
ATOM 539 O O . ARG A 1 72 ? 4.623 -14.598 -10.896 1.00 89.75 72 ARG A O 1
ATOM 546 N N . TRP A 1 73 ? 3.388 -14.622 -12.784 1.00 89.38 73 TRP A N 1
ATOM 547 C CA . TRP A 1 73 ? 3.308 -13.178 -12.927 1.00 89.38 73 TRP A CA 1
ATOM 548 C C . TRP A 1 73 ? 2.389 -12.587 -11.861 1.00 89.38 73 TRP A C 1
ATOM 550 O O . TRP A 1 73 ? 1.286 -13.085 -11.636 1.00 89.38 73 TRP A O 1
ATOM 560 N N . LEU A 1 74 ? 2.850 -11.513 -11.224 1.00 89.38 74 LEU A N 1
ATOM 561 C CA . LEU A 1 74 ? 2.050 -10.703 -10.317 1.00 89.38 74 LEU A CA 1
ATOM 562 C C . LEU A 1 74 ? 1.988 -9.278 -10.862 1.00 89.38 74 LEU A C 1
ATOM 564 O O . LEU A 1 74 ? 2.935 -8.505 -10.716 1.00 89.38 74 LEU A O 1
ATOM 568 N N . TYR A 1 75 ? 0.865 -8.942 -11.485 1.00 90.06 75 TYR A N 1
ATOM 569 C CA . TYR A 1 75 ? 0.610 -7.598 -11.987 1.00 90.06 75 TYR A CA 1
ATOM 570 C C . TYR A 1 75 ? 0.068 -6.729 -10.863 1.00 90.06 75 TYR A C 1
ATOM 572 O O . TYR A 1 75 ? -0.985 -7.026 -10.305 1.00 90.06 75 TYR A O 1
ATOM 580 N N . ARG A 1 76 ? 0.799 -5.663 -10.535 1.00 91.06 76 ARG A N 1
ATOM 581 C CA . ARG A 1 76 ? 0.430 -4.725 -9.476 1.00 91.06 76 ARG A CA 1
ATOM 582 C C . ARG A 1 76 ? -0.190 -3.473 -10.078 1.00 91.06 76 ARG A C 1
ATOM 584 O O . ARG A 1 76 ? 0.388 -2.869 -10.981 1.00 91.06 76 ARG A O 1
ATOM 591 N N . GLN A 1 77 ? -1.343 -3.079 -9.552 1.00 90.06 77 GLN A N 1
ATOM 592 C CA . GLN A 1 77 ? -1.962 -1.797 -9.881 1.00 90.06 77 GLN A CA 1
ATOM 593 C C . GLN A 1 77 ? -1.073 -0.634 -9.421 1.00 90.06 77 GLN A C 1
ATOM 595 O O . GLN A 1 77 ? -0.367 -0.738 -8.416 1.00 90.06 77 GLN A O 1
ATOM 600 N N . ARG A 1 78 ? -1.119 0.479 -10.157 1.00 91.81 78 ARG A N 1
ATOM 601 C CA . ARG A 1 78 ? -0.458 1.737 -9.797 1.00 91.81 78 ARG A CA 1
ATOM 602 C C . ARG A 1 78 ? -1.424 2.891 -9.996 1.00 91.81 78 ARG A C 1
ATOM 604 O O . ARG A 1 78 ? -2.223 2.866 -10.929 1.00 91.81 78 ARG A O 1
ATOM 611 N N . ILE A 1 79 ? -1.312 3.905 -9.151 1.00 91.56 79 ILE A N 1
ATOM 612 C CA . ILE A 1 79 ? -2.126 5.115 -9.235 1.00 91.56 79 ILE A CA 1
ATOM 613 C C . ILE A 1 79 ? -1.439 6.087 -10.192 1.00 91.56 79 ILE A C 1
ATOM 615 O O . ILE A 1 79 ? -0.246 6.376 -10.056 1.00 91.56 79 ILE A O 1
ATOM 619 N N . ARG A 1 80 ? -2.202 6.584 -11.166 1.00 91.12 80 ARG A N 1
ATOM 620 C CA . ARG A 1 80 ? -1.813 7.697 -12.032 1.00 91.12 80 ARG A CA 1
ATOM 621 C C . ARG A 1 80 ? -2.465 8.968 -11.508 1.00 91.12 80 ARG A C 1
ATOM 623 O O . ARG A 1 80 ? -3.657 8.964 -11.229 1.00 91.12 80 ARG A O 1
ATOM 630 N N . ILE A 1 81 ? -1.682 10.036 -11.402 1.00 89.69 81 ILE A N 1
ATOM 631 C CA . ILE A 1 81 ? -2.140 11.321 -10.874 1.00 89.69 81 ILE A CA 1
ATOM 632 C C . ILE A 1 81 ? -2.158 12.335 -12.013 1.00 89.69 81 ILE A C 1
ATOM 634 O O . ILE A 1 81 ? -1.166 12.492 -12.729 1.00 89.69 81 ILE A O 1
ATOM 638 N N . ARG A 1 82 ? -3.279 13.037 -12.154 1.00 87.12 82 ARG A N 1
ATOM 639 C CA . ARG A 1 82 ? -3.426 14.197 -13.030 1.00 87.12 82 ARG A CA 1
ATOM 640 C C . ARG A 1 82 ? -3.798 15.396 -12.175 1.00 87.12 82 ARG A C 1
ATOM 642 O O . ARG A 1 82 ? -4.652 15.276 -11.302 1.00 87.12 82 ARG A O 1
ATOM 649 N N . LEU A 1 83 ? -3.138 16.518 -12.417 1.00 85.81 83 LEU A N 1
ATOM 650 C CA . LEU A 1 83 ? -3.441 17.788 -11.774 1.00 85.81 83 LEU A CA 1
ATOM 651 C C . LEU A 1 83 ? -4.227 18.658 -12.754 1.00 85.81 83 LEU A C 1
ATOM 653 O O . LEU A 1 83 ? -3.898 18.727 -13.934 1.00 85.81 83 LEU A O 1
ATOM 657 N N . GLU A 1 84 ? -5.267 19.329 -12.283 1.00 82.25 84 GLU A N 1
ATOM 658 C CA . GLU A 1 84 ? -6.075 20.244 -13.091 1.00 82.25 84 GLU A CA 1
ATOM 659 C C . GLU A 1 84 ? -6.177 21.601 -12.384 1.00 82.25 84 GLU A C 1
ATOM 661 O O . GLU A 1 84 ? -6.064 21.674 -11.162 1.00 82.25 84 GLU A O 1
ATOM 666 N N . GLY A 1 85 ? -6.355 22.676 -13.158 1.00 75.75 85 GLY A N 1
ATOM 667 C CA . GLY A 1 85 ? -6.408 24.054 -12.655 1.00 75.75 85 GLY A CA 1
ATOM 668 C C . GLY A 1 85 ? -5.191 24.902 -13.033 1.00 75.75 85 GLY A C 1
ATOM 669 O O . GLY A 1 85 ? -4.385 24.516 -13.882 1.00 75.75 85 GLY A O 1
ATOM 670 N N . ASP A 1 86 ? -5.072 26.080 -12.414 1.00 71.25 86 ASP A N 1
ATOM 671 C CA . ASP A 1 86 ? -3.892 26.944 -12.541 1.00 71.25 86 ASP A CA 1
ATOM 672 C C . ASP A 1 86 ? -2.778 26.422 -11.629 1.00 71.25 86 ASP A C 1
ATOM 674 O O . ASP A 1 86 ? -2.542 26.902 -10.522 1.00 71.25 86 ASP A O 1
ATOM 678 N N . VAL A 1 87 ? -2.162 25.331 -12.075 1.00 63.59 87 VAL A N 1
ATOM 679 C CA . VAL A 1 87 ? -1.138 24.621 -11.310 1.00 63.59 87 VAL A CA 1
ATOM 680 C C . VAL A 1 87 ? 0.195 25.386 -11.346 1.00 63.59 87 VAL A C 1
ATOM 682 O O . VAL A 1 87 ? 1.028 25.199 -10.468 1.00 63.59 87 VAL A O 1
ATOM 685 N N . GLY A 1 88 ? 0.405 26.286 -12.314 1.00 63.19 88 GLY A N 1
ATOM 686 C CA . GLY A 1 88 ? 1.704 26.912 -12.577 1.00 63.19 88 GLY A CA 1
ATOM 687 C C . GLY A 1 88 ? 2.794 25.902 -12.978 1.00 63.19 88 GLY A C 1
ATOM 688 O O . GLY A 1 88 ? 2.528 24.724 -13.221 1.00 63.19 88 GLY A O 1
ATOM 689 N N . ASP A 1 89 ? 4.050 26.355 -13.027 1.00 62.34 89 ASP A N 1
ATOM 690 C CA . ASP A 1 89 ? 5.219 25.491 -13.258 1.00 62.34 89 ASP A CA 1
ATOM 691 C C . ASP A 1 89 ? 5.608 24.741 -11.963 1.00 62.34 89 ASP A C 1
ATOM 693 O O . ASP A 1 89 ? 6.615 25.049 -11.314 1.00 62.34 89 ASP A O 1
ATOM 697 N N . ILE A 1 90 ? 4.818 23.742 -11.551 1.00 65.81 90 ILE A N 1
ATOM 698 C CA . ILE A 1 90 ? 5.213 22.855 -10.443 1.00 65.81 90 ILE A CA 1
ATOM 699 C C . ILE A 1 90 ? 6.268 21.875 -10.939 1.00 65.81 90 ILE A C 1
ATOM 701 O O . ILE A 1 90 ? 5.998 20.969 -11.728 1.00 65.81 90 ILE A O 1
ATOM 705 N N . LYS A 1 91 ? 7.486 22.020 -10.417 1.00 68.50 91 LYS A N 1
ATOM 706 C CA . LYS A 1 91 ? 8.534 21.012 -10.578 1.00 68.50 91 LYS A CA 1
ATOM 707 C C . LYS A 1 91 ? 8.410 19.975 -9.461 1.00 68.50 91 LYS A C 1
ATOM 709 O O . LYS A 1 91 ? 8.388 20.370 -8.294 1.00 68.50 91 LYS A O 1
ATOM 714 N N . PRO A 1 92 ? 8.344 18.671 -9.782 1.00 73.44 92 PRO A N 1
ATOM 715 C CA . PRO A 1 92 ? 8.322 17.637 -8.759 1.00 73.44 92 PRO A CA 1
ATOM 716 C C . PRO A 1 92 ? 9.596 17.708 -7.913 1.00 73.44 92 PRO A C 1
ATOM 718 O O . PRO A 1 92 ? 10.700 17.870 -8.437 1.00 73.44 92 PRO A O 1
ATOM 721 N N . PHE A 1 93 ? 9.420 17.593 -6.599 1.00 75.38 93 PHE A N 1
ATOM 722 C CA . PHE A 1 93 ? 10.502 17.570 -5.623 1.00 75.38 93 PHE A CA 1
ATOM 723 C C . PHE A 1 93 ? 10.648 16.155 -5.060 1.00 75.38 93 PHE A C 1
ATOM 725 O O . PHE A 1 93 ? 9.740 15.637 -4.405 1.00 75.38 93 PHE A O 1
ATOM 732 N N . TYR A 1 94 ? 11.786 15.516 -5.328 1.00 76.44 94 TYR A N 1
ATOM 733 C CA . TYR A 1 94 ? 12.043 14.135 -4.932 1.00 76.44 94 TYR A CA 1
ATOM 734 C C . TYR A 1 94 ? 12.824 14.085 -3.622 1.00 76.44 94 TYR A C 1
ATOM 736 O O . TYR A 1 94 ? 14.050 14.107 -3.607 1.00 76.44 94 TYR A O 1
ATOM 744 N N . LEU A 1 95 ? 12.106 13.920 -2.510 1.00 73.56 95 LEU A N 1
ATOM 745 C CA . LEU A 1 95 ? 12.684 13.891 -1.156 1.00 73.56 95 LEU A CA 1
ATOM 746 C C . LEU A 1 95 ? 13.839 12.894 -0.956 1.00 73.56 95 LEU A C 1
ATOM 748 O O . LEU A 1 95 ? 14.636 13.068 -0.046 1.00 73.56 95 LEU A O 1
ATOM 752 N N . HIS A 1 96 ? 13.917 11.831 -1.758 1.00 70.25 96 HIS A N 1
ATOM 753 C CA . HIS A 1 96 ? 14.961 10.809 -1.641 1.00 70.25 96 HIS A CA 1
ATOM 754 C C . HIS A 1 96 ? 16.257 11.153 -2.395 1.00 70.25 96 HIS A C 1
ATOM 756 O O . HIS A 1 96 ? 17.268 10.486 -2.187 1.00 70.25 96 HIS A O 1
ATOM 762 N N . GLU A 1 97 ? 16.228 12.143 -3.289 1.00 68.12 97 GLU A N 1
ATOM 763 C CA . GLU A 1 97 ? 17.419 12.679 -3.969 1.00 68.12 97 GLU A CA 1
ATOM 764 C C . GLU A 1 97 ? 18.064 13.801 -3.146 1.00 68.12 97 GLU A C 1
ATOM 766 O O . GLU A 1 97 ? 19.266 14.046 -3.223 1.00 68.12 97 GLU A O 1
ATOM 771 N N . GLU A 1 98 ? 17.263 14.419 -2.288 1.00 63.25 98 GLU A N 1
ATOM 772 C CA . GLU A 1 98 ? 17.673 15.431 -1.335 1.00 63.25 98 GLU A CA 1
ATOM 773 C C . GLU A 1 98 ? 18.266 14.727 -0.115 1.00 63.25 98 GLU A C 1
ATOM 775 O O . GLU A 1 98 ? 17.559 14.268 0.785 1.00 63.25 98 GLU A O 1
ATOM 780 N N . GLN A 1 99 ? 19.594 14.606 -0.065 1.00 49.31 99 GLN A N 1
ATOM 781 C CA . GLN A 1 99 ? 20.246 14.319 1.207 1.00 49.31 99 GLN A CA 1
ATOM 782 C C . GLN A 1 99 ? 19.864 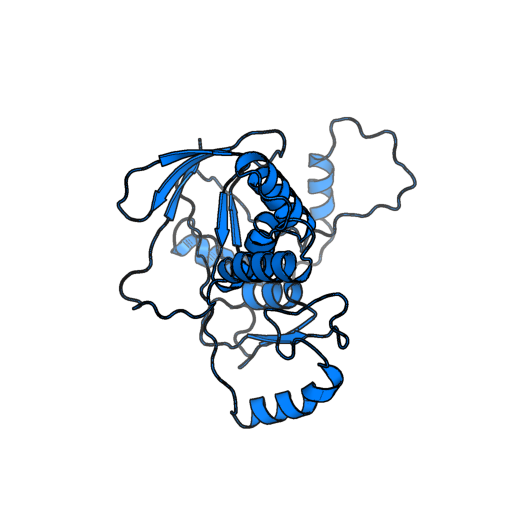15.446 2.165 1.00 49.31 99 GLN A C 1
ATOM 784 O O . GLN A 1 99 ? 20.392 16.549 2.045 1.00 49.31 99 GLN A O 1
ATOM 789 N N . LEU A 1 100 ? 18.964 15.185 3.122 1.00 44.78 100 LEU A N 1
ATOM 790 C CA . LEU A 1 100 ? 18.832 16.055 4.285 1.00 44.78 100 LEU A CA 1
ATOM 791 C C . LEU A 1 100 ? 20.248 16.194 4.851 1.00 44.78 100 LEU A C 1
ATOM 793 O O . LEU A 1 100 ? 20.829 15.168 5.228 1.00 44.78 100 LEU A O 1
ATOM 797 N N . PRO A 1 101 ? 20.842 17.399 4.887 1.00 41.09 101 PRO A N 1
ATOM 798 C CA . PRO A 1 101 ? 22.118 17.570 5.538 1.00 41.09 101 PRO A CA 1
ATOM 799 C C . PRO A 1 101 ? 21.863 17.319 7.021 1.00 41.09 101 PRO A C 1
ATOM 801 O O . PRO A 1 101 ? 21.469 18.213 7.766 1.00 41.09 101 PRO A O 1
ATOM 804 N N . PHE A 1 102 ? 22.067 16.077 7.458 1.00 39.72 102 PHE A N 1
ATOM 805 C CA . PHE A 1 102 ? 22.249 15.736 8.858 1.00 39.72 102 PHE A CA 1
ATOM 806 C C . PHE A 1 102 ? 23.585 16.348 9.271 1.00 39.72 102 PHE A C 1
ATOM 808 O O . PHE A 1 102 ? 24.622 15.693 9.354 1.00 39.72 102 PHE A O 1
ATOM 815 N N . TYR A 1 103 ? 23.568 17.667 9.451 1.00 38.12 103 TYR A N 1
ATOM 816 C CA . TYR A 1 103 ? 24.661 18.416 10.023 1.00 38.12 103 TYR A CA 1
ATOM 817 C C . TYR A 1 103 ? 24.826 17.895 11.448 1.00 38.12 103 TYR A C 1
ATOM 819 O O . TYR A 1 103 ? 23.891 17.954 12.249 1.00 38.12 103 TYR A O 1
ATOM 827 N N . ASN A 1 104 ? 26.001 17.330 11.731 1.00 33.16 104 ASN A N 1
ATOM 828 C CA . ASN A 1 104 ? 26.401 16.854 13.050 1.00 33.16 104 ASN A CA 1
ATOM 829 C C . ASN A 1 104 ? 25.866 17.780 14.153 1.00 33.16 104 ASN A C 1
ATOM 831 O O . ASN A 1 104 ? 26.098 18.991 14.134 1.00 33.16 104 ASN A O 1
ATOM 835 N N . SER A 1 105 ? 25.168 17.182 15.115 1.00 32.38 105 SER A N 1
ATOM 836 C CA . SER A 1 105 ? 24.421 17.782 16.225 1.00 32.38 105 SER A CA 1
ATOM 837 C C . SER A 1 105 ? 25.280 18.572 17.231 1.00 32.38 105 SER A C 1
ATOM 839 O O . SER A 1 105 ? 25.292 18.269 18.424 1.00 32.38 105 SER A O 1
ATOM 841 N N . LYS A 1 106 ? 26.039 19.579 16.784 1.00 33.31 106 LYS A N 1
ATOM 842 C CA . LYS A 1 106 ? 26.882 20.415 17.658 1.00 33.31 106 LYS A CA 1
ATOM 843 C C . LYS A 1 106 ? 26.709 21.925 17.518 1.00 33.31 106 LYS A C 1
ATOM 845 O O . LYS A 1 106 ? 27.407 22.657 18.210 1.00 33.31 106 LYS A O 1
ATOM 850 N N . LYS A 1 107 ? 25.773 22.414 16.704 1.00 34.84 107 LYS A N 1
ATOM 851 C CA . LYS A 1 107 ? 25.427 23.846 16.664 1.00 34.84 107 LYS A CA 1
ATOM 852 C C . LYS A 1 107 ? 23.923 24.043 16.521 1.00 34.84 107 LYS A C 1
ATOM 854 O O . LYS A 1 107 ? 23.434 24.523 15.509 1.00 34.84 107 LYS A O 1
ATOM 859 N N . GLN A 1 108 ? 23.191 23.618 17.540 1.00 38.00 108 GLN A N 1
ATOM 860 C CA . GLN A 1 108 ? 21.786 23.957 17.703 1.00 38.00 108 GLN A CA 1
ATOM 861 C C . GLN A 1 108 ? 21.724 25.075 18.727 1.00 38.00 108 GLN A C 1
ATOM 863 O O . GLN A 1 108 ? 21.819 24.760 19.896 1.00 38.00 108 GLN A O 1
ATOM 868 N N . TYR A 1 109 ? 21.703 26.322 18.258 1.00 35.44 109 TYR A N 1
ATOM 869 C CA . TYR A 1 109 ? 21.098 27.545 18.814 1.00 35.44 109 TYR A CA 1
ATOM 870 C C . TYR A 1 109 ? 21.605 28.654 17.880 1.00 35.44 109 TYR A C 1
ATOM 872 O O . TYR A 1 109 ? 22.801 28.911 17.899 1.00 35.44 109 TYR A O 1
ATOM 880 N N . ASP A 1 110 ? 20.765 29.137 16.951 1.00 33.94 110 ASP A N 1
ATOM 881 C CA . ASP A 1 110 ? 20.749 30.549 16.486 1.00 33.94 110 ASP A CA 1
ATOM 882 C C . ASP A 1 110 ? 19.969 30.813 15.184 1.00 33.94 110 ASP A C 1
ATOM 884 O O . ASP A 1 110 ? 19.698 31.966 14.874 1.00 33.94 110 ASP A O 1
ATOM 888 N N . LEU A 1 111 ? 19.503 29.815 14.429 1.00 37.44 111 LEU A N 1
ATOM 889 C CA . LEU A 1 111 ? 18.750 30.094 13.190 1.00 37.44 111 LEU A CA 1
ATOM 890 C C . LEU A 1 111 ? 17.236 30.146 13.423 1.00 37.44 111 LEU A C 1
ATOM 892 O O . LEU A 1 111 ? 16.474 29.293 12.971 1.00 37.44 111 LEU A O 1
ATOM 896 N N . ILE A 1 112 ? 16.808 31.185 14.141 1.00 39.09 112 ILE A N 1
ATOM 897 C CA . ILE A 1 112 ? 15.434 31.680 14.087 1.00 39.09 112 ILE A CA 1
ATOM 898 C C . ILE A 1 112 ? 15.370 32.675 12.927 1.00 39.09 112 ILE A C 1
ATOM 900 O O . ILE A 1 112 ? 16.061 33.687 12.929 1.00 39.09 112 ILE A O 1
ATOM 904 N N . THR A 1 113 ? 14.480 32.376 11.979 1.00 41.00 113 THR A N 1
ATOM 905 C CA . THR A 1 113 ? 13.966 33.251 10.913 1.00 41.00 113 THR A CA 1
ATOM 906 C C . THR A 1 113 ? 14.964 33.719 9.840 1.00 41.00 113 THR A C 1
ATOM 908 O O . THR A 1 113 ? 15.995 34.318 10.118 1.00 41.00 113 THR A O 1
ATOM 911 N N . THR A 1 114 ? 14.547 33.551 8.578 1.00 36.97 114 THR A N 1
ATOM 912 C CA . THR A 1 114 ? 14.976 34.276 7.356 1.00 36.97 114 THR A CA 1
ATOM 913 C C . THR A 1 114 ? 15.957 33.670 6.335 1.00 36.97 114 THR A C 1
ATOM 915 O O . THR A 1 114 ? 16.249 34.383 5.387 1.00 36.97 114 THR A O 1
ATOM 918 N N . ASP A 1 115 ? 16.381 32.395 6.376 1.00 43.72 115 ASP A N 1
ATOM 919 C CA . ASP A 1 115 ? 17.383 31.941 5.370 1.00 43.72 115 ASP A CA 1
ATOM 920 C C . ASP A 1 115 ? 17.218 30.533 4.755 1.00 43.72 115 ASP A C 1
ATOM 922 O O . ASP A 1 115 ? 18.175 29.929 4.277 1.00 43.72 115 ASP A O 1
ATOM 926 N N . PHE A 1 116 ? 15.992 30.001 4.687 1.00 40.81 116 PHE A N 1
ATOM 927 C CA . PHE A 1 116 ? 15.740 28.727 3.981 1.00 40.81 116 PHE A CA 1
ATOM 928 C C . PHE A 1 116 ? 15.778 28.853 2.444 1.00 40.81 116 PHE A C 1
ATOM 930 O O . PHE A 1 116 ? 16.185 27.918 1.758 1.00 40.81 116 PHE A O 1
ATOM 937 N N . LEU A 1 117 ? 15.398 30.010 1.889 1.00 39.38 117 LEU A N 1
ATOM 938 C CA . LEU A 1 117 ? 15.389 30.240 0.435 1.00 39.38 117 LEU A CA 1
ATOM 939 C C . LEU A 1 117 ? 16.803 30.450 -0.138 1.00 39.38 117 LEU A C 1
ATOM 941 O O . LEU A 1 117 ? 17.095 30.017 -1.252 1.00 39.38 117 LEU A O 1
ATOM 945 N N . SER A 1 118 ? 17.701 31.050 0.639 1.00 39.78 118 SER A N 1
ATOM 946 C CA . SER A 1 118 ? 19.091 31.328 0.251 1.00 39.78 118 SER A CA 1
ATOM 947 C C . SER A 1 118 ? 19.946 30.058 0.206 1.00 39.78 118 SER A C 1
ATOM 949 O O . SER A 1 118 ? 20.822 29.911 -0.652 1.00 39.78 118 SER A O 1
ATOM 951 N N . LEU A 1 119 ? 19.650 29.094 1.085 1.00 40.69 119 LEU A N 1
ATOM 952 C CA . LEU A 1 119 ? 20.321 27.796 1.109 1.00 40.69 119 LEU A CA 1
ATOM 953 C C . LEU A 1 119 ? 20.003 26.980 -0.158 1.00 40.69 119 LEU A C 1
ATOM 955 O O . LEU A 1 119 ? 20.909 26.426 -0.777 1.00 40.69 119 LEU A O 1
ATOM 959 N N . LEU A 1 120 ? 18.744 27.002 -0.604 1.00 39.25 120 LEU A N 1
ATOM 960 C CA . LEU A 1 120 ? 18.276 26.339 -1.830 1.00 39.25 120 LEU A CA 1
ATOM 961 C C . LEU A 1 120 ? 18.978 26.861 -3.097 1.00 39.25 120 LEU A C 1
ATOM 963 O O . LEU A 1 120 ? 19.340 26.080 -3.975 1.00 39.25 120 LEU A O 1
ATOM 967 N N . LEU A 1 121 ? 19.234 28.170 -3.169 1.00 38.19 121 LEU A N 1
ATOM 968 C CA . LEU A 1 121 ? 19.914 28.801 -4.308 1.00 38.19 121 LEU A CA 1
ATOM 969 C C . LEU A 1 121 ? 21.418 28.492 -4.364 1.00 38.19 121 LEU A C 1
ATOM 971 O O . LEU A 1 121 ? 22.012 28.493 -5.441 1.00 38.19 121 LEU A O 1
ATOM 975 N N . THR A 1 122 ? 22.041 28.207 -3.220 1.00 36.44 122 THR A N 1
ATOM 976 C CA . THR A 1 122 ? 23.484 27.928 -3.151 1.00 36.44 122 THR A CA 1
ATOM 977 C C . THR A 1 122 ? 23.799 26.475 -3.532 1.00 36.44 122 THR A C 1
ATOM 979 O O . THR A 1 122 ? 24.825 26.214 -4.159 1.00 36.44 122 THR A O 1
ATOM 982 N N . PHE A 1 123 ? 22.885 25.537 -3.257 1.00 38.06 123 PHE A N 1
ATOM 983 C CA . PHE A 1 123 ? 23.045 24.111 -3.579 1.00 38.06 123 PHE A CA 1
ATOM 984 C C . PHE A 1 123 ? 22.987 23.779 -5.083 1.00 38.06 123 PHE A C 1
ATOM 986 O O . PHE A 1 123 ? 23.502 22.743 -5.499 1.00 38.06 123 PHE A O 1
ATOM 993 N N . GLN A 1 124 ? 22.436 24.660 -5.927 1.00 40.00 124 GLN A N 1
ATOM 994 C CA . GLN A 1 124 ? 22.353 24.438 -7.379 1.00 40.00 124 GLN A CA 1
ATOM 995 C C . GLN A 1 124 ? 23.704 24.453 -8.116 1.00 40.00 124 GLN A C 1
ATOM 997 O O . GLN A 1 124 ? 23.748 24.089 -9.292 1.00 40.00 124 GLN A O 1
ATOM 1002 N N . ARG A 1 125 ? 24.804 24.885 -7.484 1.00 35.50 125 ARG A N 1
ATOM 1003 C CA . ARG A 1 125 ? 26.071 25.130 -8.194 1.00 35.50 125 ARG A CA 1
ATOM 1004 C C . ARG A 1 125 ? 27.007 23.925 -8.346 1.00 35.50 125 ARG A C 1
ATOM 1006 O O . ARG A 1 125 ? 27.814 23.957 -9.270 1.00 35.50 125 ARG A O 1
ATOM 1013 N N . ASP A 1 126 ? 26.864 22.861 -7.551 1.00 34.91 126 ASP A N 1
ATOM 1014 C CA . ASP A 1 126 ? 27.965 21.891 -7.375 1.00 34.91 126 ASP A CA 1
ATOM 1015 C C . ASP A 1 126 ? 27.699 20.428 -7.796 1.00 34.91 126 ASP A C 1
ATOM 1017 O O . ASP A 1 126 ? 28.509 19.555 -7.489 1.00 34.91 126 ASP A O 1
ATOM 1021 N N . PHE A 1 127 ? 26.643 20.111 -8.560 1.00 38.06 127 PHE A N 1
ATOM 1022 C CA . PHE A 1 127 ? 26.411 18.728 -9.024 1.00 38.06 127 PHE A CA 1
ATOM 1023 C C . PHE A 1 127 ? 26.543 18.534 -10.542 1.00 38.06 127 PHE A C 1
ATOM 1025 O O . PHE A 1 127 ? 25.963 19.254 -11.352 1.00 38.06 127 PHE A O 1
ATOM 1032 N N . SER A 1 128 ? 27.324 17.518 -10.935 1.00 36.81 128 SER A N 1
ATOM 1033 C CA . SER A 1 128 ? 27.657 17.224 -12.333 1.00 36.81 128 SER A CA 1
ATOM 1034 C C . SER A 1 128 ? 26.401 16.911 -13.178 1.00 36.81 128 SER A C 1
ATOM 1036 O O . SER A 1 128 ? 25.628 16.036 -12.779 1.00 36.81 128 SER A O 1
ATOM 1038 N N . PRO A 1 129 ? 26.200 17.506 -14.373 1.00 38.25 129 PRO A N 1
ATOM 1039 C CA . PRO A 1 129 ? 24.877 17.547 -15.019 1.00 38.25 129 PRO A CA 1
ATOM 1040 C C . PRO A 1 129 ? 24.504 16.309 -15.854 1.00 38.25 129 PRO A C 1
ATOM 1042 O O . PRO A 1 129 ? 23.433 16.263 -16.457 1.00 38.25 129 PRO A O 1
ATOM 1045 N N . GLN A 1 130 ? 25.388 15.322 -16.002 1.00 34.88 130 GLN A N 1
ATOM 1046 C CA . GLN A 1 130 ? 25.320 14.444 -17.180 1.00 34.88 130 GLN A CA 1
ATOM 1047 C C . GLN A 1 130 ? 24.255 13.332 -17.098 1.00 34.88 130 GLN A C 1
ATOM 1049 O O . GLN A 1 130 ? 23.686 12.972 -18.129 1.00 34.88 130 GLN A O 1
ATOM 1054 N N . TYR A 1 131 ? 23.921 12.825 -15.904 1.00 34.62 131 TYR A N 1
ATOM 1055 C CA . TYR A 1 131 ? 22.908 11.764 -15.738 1.00 34.62 131 TYR A CA 1
ATOM 1056 C C . TYR A 1 131 ? 21.500 12.298 -15.443 1.00 34.62 131 TYR A C 1
ATOM 1058 O O . TYR A 1 131 ? 20.512 11.728 -15.903 1.00 34.62 131 TYR A O 1
ATOM 1066 N N . THR A 1 132 ? 21.399 13.426 -14.744 1.00 39.91 132 THR A N 1
ATOM 1067 C CA . THR A 1 132 ? 20.138 14.101 -14.412 1.00 39.91 132 THR A CA 1
ATOM 1068 C C . THR A 1 132 ? 19.465 14.676 -15.657 1.00 39.91 132 THR A C 1
ATOM 1070 O O . THR A 1 132 ? 18.278 14.441 -15.884 1.00 39.91 132 THR A O 1
ATOM 1073 N N . THR A 1 133 ? 20.219 15.347 -16.535 1.00 36.88 133 THR A N 1
ATOM 1074 C CA . THR A 1 133 ? 19.663 16.061 -17.706 1.00 36.88 133 THR A CA 1
ATOM 1075 C C . THR A 1 133 ? 18.866 15.151 -18.651 1.00 36.88 133 THR A C 1
ATOM 1077 O O . THR A 1 133 ? 17.848 15.564 -19.212 1.00 36.88 133 THR A O 1
ATOM 1080 N N . ARG A 1 134 ? 19.277 13.885 -18.804 1.00 33.84 134 ARG A N 1
ATOM 1081 C CA . ARG A 1 134 ? 18.633 12.940 -19.731 1.00 33.84 134 ARG A CA 1
ATOM 1082 C C . ARG A 1 134 ? 17.284 12.429 -19.213 1.00 33.84 134 ARG A C 1
ATOM 1084 O O . ARG A 1 134 ? 16.359 12.265 -20.004 1.00 33.84 134 ARG A O 1
ATOM 1091 N N . THR A 1 135 ? 17.156 12.243 -17.900 1.00 38.94 135 THR A N 1
ATOM 1092 C CA . THR A 1 135 ? 15.887 11.896 -17.242 1.00 38.94 135 THR A CA 1
ATOM 1093 C C . THR A 1 135 ? 14.940 13.095 -17.235 1.00 38.94 135 THR A C 1
ATOM 1095 O O . THR A 1 135 ? 13.788 12.952 -17.629 1.00 38.94 135 THR A O 1
ATOM 1098 N N . TYR A 1 136 ? 15.437 14.296 -16.915 1.00 39.72 136 TYR A N 1
ATOM 1099 C CA . TYR A 1 136 ? 14.630 15.523 -16.920 1.00 39.72 136 TYR A CA 1
ATOM 1100 C C . TYR A 1 136 ? 14.050 15.864 -18.297 1.00 39.72 136 TYR A C 1
ATOM 1102 O O . TYR A 1 136 ? 12.875 16.206 -18.393 1.00 39.72 136 TYR A O 1
ATOM 1110 N N . THR A 1 137 ? 14.835 15.723 -19.369 1.00 36.84 137 THR A N 1
ATOM 1111 C CA . THR A 1 137 ? 14.346 15.980 -20.738 1.00 36.84 137 THR A CA 1
ATOM 1112 C C . THR A 1 137 ? 13.261 14.974 -21.137 1.00 36.84 137 THR A C 1
ATOM 1114 O O . THR A 1 137 ? 12.274 15.332 -21.770 1.00 36.84 137 THR A O 1
ATOM 1117 N N . TYR A 1 138 ? 13.401 13.715 -20.715 1.00 41.06 138 TYR A N 1
ATOM 1118 C CA . TYR A 1 138 ? 12.417 12.668 -20.989 1.00 41.06 138 TYR A CA 1
ATOM 1119 C C . TYR A 1 138 ? 11.094 12.880 -20.231 1.00 41.06 138 TYR A C 1
ATOM 1121 O O . TYR A 1 138 ? 10.029 12.716 -20.817 1.00 41.06 138 TYR A O 1
ATOM 1129 N N . LEU A 1 139 ? 11.145 13.268 -18.949 1.00 43.00 139 LEU A N 1
ATOM 1130 C CA . LEU A 1 139 ? 9.944 13.540 -18.145 1.00 43.00 139 LEU A CA 1
ATOM 1131 C C . LEU A 1 139 ? 9.221 14.814 -18.612 1.00 43.00 139 LEU A C 1
ATOM 1133 O O . LEU A 1 139 ? 7.993 14.839 -18.649 1.00 43.00 139 LEU A O 1
ATOM 1137 N N . ARG A 1 140 ? 9.976 15.832 -19.051 1.00 42.19 140 ARG A N 1
ATOM 1138 C CA . ARG A 1 140 ? 9.437 17.059 -19.653 1.00 42.19 140 ARG A CA 1
ATOM 1139 C C . ARG A 1 140 ? 8.644 16.778 -20.931 1.00 42.19 140 ARG A C 1
ATOM 1141 O O . ARG A 1 140 ? 7.532 17.273 -21.063 1.00 42.19 140 ARG A O 1
ATOM 1148 N N . ASN A 1 141 ? 9.172 15.940 -21.822 1.00 40.16 141 ASN A N 1
ATOM 1149 C CA . ASN A 1 141 ? 8.493 15.617 -23.081 1.00 40.16 141 ASN A CA 1
ATOM 1150 C C . ASN A 1 141 ? 7.153 14.883 -22.857 1.00 40.16 141 ASN A C 1
ATOM 1152 O O . ASN A 1 141 ? 6.217 15.087 -23.619 1.00 40.16 141 ASN A O 1
ATOM 1156 N N . ILE A 1 142 ? 7.027 14.084 -21.787 1.00 41.97 142 ILE A N 1
ATOM 1157 C CA . ILE A 1 142 ? 5.759 13.420 -21.422 1.00 41.97 142 ILE A CA 1
ATOM 1158 C C . ILE A 1 142 ? 4.750 14.420 -20.835 1.00 41.97 142 ILE A C 1
ATOM 1160 O O . ILE A 1 142 ? 3.555 14.322 -21.115 1.00 41.97 142 ILE A O 1
ATOM 1164 N N . ALA A 1 143 ? 5.217 15.379 -20.030 1.00 43.41 143 ALA A N 1
ATOM 1165 C CA . ALA A 1 143 ? 4.365 16.418 -19.450 1.00 43.41 143 ALA A CA 1
ATOM 1166 C C . ALA A 1 143 ? 3.808 17.379 -20.520 1.00 43.41 143 ALA A C 1
ATOM 1168 O O . ALA A 1 143 ? 2.647 17.779 -20.430 1.00 43.41 143 ALA A O 1
ATOM 1169 N N . GLU A 1 144 ? 4.607 17.698 -21.547 1.00 43.38 144 GLU A N 1
ATOM 1170 C CA . GLU A 1 144 ? 4.214 18.578 -22.658 1.00 43.38 144 GLU A CA 1
ATOM 1171 C C . GLU A 1 144 ? 3.212 17.915 -23.634 1.00 43.38 144 GLU A C 1
ATOM 1173 O O . GLU A 1 144 ? 2.358 18.615 -24.173 1.00 43.38 144 GLU A O 1
ATOM 1178 N N . GLU A 1 145 ? 3.230 16.586 -23.820 1.00 43.78 145 GLU A N 1
ATOM 1179 C CA . GLU A 1 145 ? 2.272 15.880 -24.701 1.00 43.78 145 GLU A CA 1
ATOM 1180 C C . GLU A 1 145 ? 0.920 15.532 -24.040 1.00 43.78 145 GLU A C 1
ATOM 1182 O O . GLU A 1 145 ? -0.072 15.362 -24.750 1.00 43.78 145 GLU A O 1
ATOM 1187 N N . HIS A 1 146 ? 0.838 15.424 -22.704 1.00 44.47 146 HIS A N 1
ATOM 1188 C CA . HIS A 1 146 ? -0.333 14.830 -22.028 1.00 44.47 146 HIS A CA 1
ATOM 1189 C C . HIS A 1 146 ? -1.102 15.716 -21.038 1.00 44.47 146 HIS A C 1
ATOM 1191 O O . HIS A 1 146 ? -2.103 15.255 -20.491 1.00 44.47 146 HIS A O 1
ATOM 1197 N N . GLY A 1 147 ? -0.715 16.979 -20.844 1.00 51.19 147 GLY A N 1
ATOM 1198 C CA . GLY A 1 147 ? -1.448 17.933 -20.004 1.00 51.19 147 GLY A CA 1
ATOM 1199 C C . GLY A 1 147 ? -1.454 17.554 -18.518 1.00 51.19 147 GLY A C 1
ATOM 1200 O O . GLY A 1 147 ? -2.247 16.725 -18.088 1.00 51.19 147 GLY A O 1
ATOM 1201 N N . ASN A 1 148 ? -0.592 18.191 -17.723 1.00 67.19 148 ASN A N 1
ATOM 1202 C CA . ASN A 1 148 ? -0.558 18.151 -16.249 1.00 67.19 148 ASN A CA 1
ATOM 1203 C C . ASN A 1 148 ? -0.660 16.752 -15.585 1.00 67.19 148 ASN A C 1
ATOM 1205 O O . ASN A 1 148 ? -1.060 16.626 -14.425 1.00 67.19 148 ASN A O 1
ATOM 1209 N N . VAL A 1 149 ? -0.304 15.677 -16.293 1.00 71.69 149 VAL A N 1
ATOM 1210 C CA . VAL A 1 149 ? -0.181 14.331 -15.716 1.00 71.69 149 VAL A CA 1
ATOM 1211 C C . VAL A 1 149 ? 1.194 14.213 -15.072 1.00 71.69 149 VAL A C 1
ATOM 1213 O O . VAL A 1 149 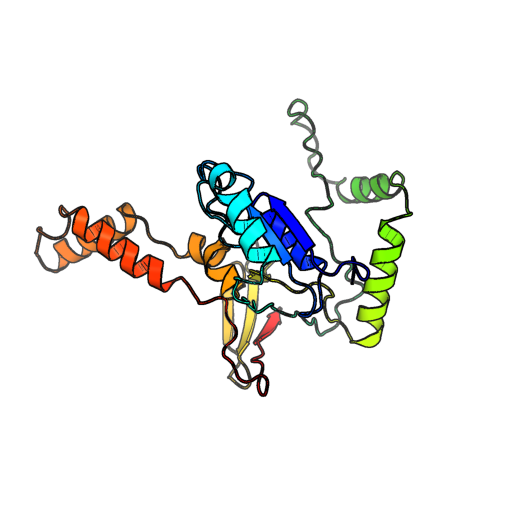? 2.209 14.463 -15.723 1.00 71.69 149 VAL A O 1
ATOM 1216 N N . LEU A 1 150 ? 1.243 13.808 -13.802 1.00 78.69 150 LEU A N 1
ATOM 1217 C CA . LEU A 1 150 ? 2.515 13.541 -13.139 1.00 78.69 150 LEU A CA 1
ATOM 1218 C C . LEU A 1 150 ? 3.172 12.311 -13.769 1.00 78.69 150 LEU A C 1
ATOM 1220 O O . LEU A 1 150 ? 2.528 11.287 -14.006 1.00 78.69 150 LEU A O 1
ATOM 1224 N N . SER A 1 151 ? 4.472 12.410 -14.037 1.00 74.38 151 SER A N 1
ATOM 1225 C CA . SER A 1 151 ? 5.223 11.359 -14.723 1.00 74.38 151 SER A CA 1
ATOM 1226 C C . SER A 1 151 ? 5.393 10.085 -13.895 1.00 74.38 151 SER A C 1
ATOM 1228 O O . SER A 1 151 ? 5.556 9.000 -14.456 1.00 74.38 151 SER A O 1
ATOM 1230 N N . ASP A 1 152 ? 5.367 10.209 -12.568 1.00 82.00 152 ASP A N 1
ATOM 1231 C CA . ASP A 1 152 ? 5.533 9.092 -11.650 1.00 82.00 152 ASP A CA 1
ATOM 1232 C C . ASP A 1 152 ? 4.202 8.413 -11.340 1.00 82.00 152 ASP A C 1
ATOM 1234 O O . ASP A 1 152 ? 3.206 9.042 -10.987 1.00 82.00 152 ASP A O 1
ATOM 1238 N N . LEU A 1 153 ? 4.206 7.086 -11.427 1.00 89.81 153 LEU A N 1
ATOM 1239 C CA . LEU A 1 153 ? 3.081 6.250 -11.022 1.00 89.81 153 LEU A CA 1
ATOM 1240 C C . LEU A 1 153 ? 3.296 5.783 -9.577 1.00 89.81 153 LEU A C 1
ATOM 1242 O O . LEU A 1 153 ? 4.340 5.205 -9.259 1.00 89.81 153 LEU A O 1
ATOM 1246 N N . ALA A 1 154 ? 2.314 5.943 -8.696 1.00 92.69 154 ALA A N 1
ATOM 1247 C CA . ALA A 1 154 ? 2.445 5.484 -7.315 1.00 92.69 154 ALA A CA 1
ATOM 1248 C C . ALA A 1 154 ? 2.115 3.989 -7.209 1.00 92.69 154 ALA A C 1
ATOM 1250 O O . ALA A 1 154 ? 1.027 3.558 -7.586 1.00 92.69 154 ALA A O 1
ATOM 1251 N N . LEU A 1 155 ? 3.063 3.176 -6.727 1.00 93.75 155 LEU A N 1
ATOM 1252 C CA . LEU A 1 155 ? 2.833 1.739 -6.526 1.00 93.75 155 LEU A CA 1
ATOM 1253 C C . LEU A 1 155 ? 2.083 1.447 -5.227 1.00 93.75 155 LEU A C 1
ATOM 1255 O O . LEU A 1 155 ? 1.223 0.576 -5.228 1.00 93.75 155 LEU A O 1
ATOM 1259 N N . ASN A 1 156 ? 2.410 2.147 -4.140 1.00 94.25 156 ASN A N 1
ATOM 1260 C CA . ASN A 1 156 ? 1.764 1.935 -2.849 1.00 94.25 156 ASN A CA 1
ATOM 1261 C C . ASN A 1 156 ? 0.622 2.923 -2.653 1.00 94.25 156 ASN A C 1
ATOM 1263 O O . ASN A 1 156 ? -0.535 2.539 -2.776 1.00 94.25 156 ASN A O 1
ATOM 1267 N N . ASP A 1 157 ? 0.964 4.181 -2.383 1.00 94.00 157 ASP A N 1
ATOM 1268 C CA . ASP A 1 157 ? 0.018 5.161 -1.870 1.00 94.00 157 ASP A CA 1
ATOM 1269 C C . ASP A 1 157 ? 0.256 6.543 -2.489 1.00 94.00 157 ASP A C 1
ATOM 1271 O O . ASP A 1 157 ? 1.381 6.888 -2.861 1.00 94.00 157 ASP A O 1
ATOM 1275 N N . VAL A 1 158 ? -0.804 7.347 -2.546 1.00 94.25 158 VAL A N 1
ATOM 1276 C CA . VAL A 1 158 ? -0.768 8.790 -2.794 1.00 94.25 158 VAL A CA 1
ATOM 1277 C C . VAL A 1 158 ? -1.357 9.479 -1.573 1.00 94.25 158 VAL A C 1
ATOM 1279 O O . VAL A 1 158 ? -2.479 9.174 -1.173 1.00 94.25 158 VAL A O 1
ATOM 1282 N N . PHE A 1 159 ? -0.604 10.404 -0.986 1.00 93.31 159 PHE A N 1
ATOM 1283 C CA . PHE A 1 159 ? -1.091 11.270 0.081 1.00 93.31 159 PHE A CA 1
ATOM 1284 C C . PHE A 1 159 ? -1.291 12.683 -0.461 1.00 93.31 159 PHE A C 1
ATOM 1286 O O . PHE A 1 159 ? -0.393 13.232 -1.099 1.00 93.31 159 PHE A O 1
ATOM 1293 N N . ILE A 1 160 ? -2.459 13.262 -0.191 1.00 91.81 160 ILE A N 1
ATOM 1294 C CA . ILE A 1 160 ? -2.802 14.640 -0.543 1.00 91.81 160 ILE A CA 1
ATOM 1295 C C . ILE A 1 160 ? -3.200 15.359 0.741 1.00 91.81 160 ILE A C 1
ATOM 1297 O O . ILE A 1 160 ? -4.081 14.904 1.470 1.00 91.81 160 ILE A O 1
ATOM 1301 N N . GLY A 1 161 ? -2.554 16.485 1.019 1.00 91.56 161 GLY A N 1
ATOM 1302 C CA . GLY A 1 161 ? -2.803 17.276 2.214 1.00 91.56 161 GLY A CA 1
ATOM 1303 C C . GLY A 1 161 ? -2.068 18.610 2.177 1.00 91.56 161 GLY A C 1
ATOM 1304 O O . GLY A 1 161 ? -1.379 18.937 1.212 1.00 91.56 161 GLY A O 1
ATOM 1305 N N . GLU A 1 162 ? -2.226 19.379 3.248 1.00 87.00 162 GLU A N 1
ATOM 1306 C CA . GLU A 1 162 ? -1.519 20.644 3.445 1.00 87.00 162 GLU A CA 1
ATOM 1307 C C . GLU A 1 162 ? -0.010 20.415 3.587 1.00 87.00 162 GLU A C 1
ATOM 1309 O O . GLU A 1 162 ? 0.439 19.442 4.195 1.00 87.00 162 GLU A O 1
ATOM 1314 N N . SER A 1 163 ? 0.788 21.354 3.074 1.00 82.69 163 SER A N 1
ATOM 1315 C CA . SER A 1 163 ? 2.251 21.319 3.210 1.00 82.69 163 SER A CA 1
ATOM 1316 C C . SER A 1 163 ? 2.715 21.569 4.648 1.00 82.69 163 SER A C 1
ATOM 1318 O O . SER A 1 163 ? 3.774 21.095 5.058 1.00 82.69 163 SER A O 1
ATOM 1320 N N . LEU A 1 164 ? 1.914 22.301 5.429 1.00 81.44 164 LEU A N 1
ATOM 1321 C CA . LEU A 1 164 ? 2.141 22.551 6.847 1.00 81.44 164 LEU A CA 1
ATOM 1322 C C . LEU A 1 164 ? 1.256 21.629 7.684 1.00 81.44 164 LEU A C 1
ATOM 1324 O O . LEU A 1 164 ? 0.034 21.752 7.668 1.00 81.44 164 LEU A O 1
ATOM 1328 N N . SER A 1 165 ? 1.874 20.779 8.504 1.00 81.81 165 SER A N 1
ATOM 1329 C CA . SER A 1 165 ? 1.165 19.804 9.348 1.00 81.81 165 SER A CA 1
ATOM 1330 C C . SER A 1 165 ? 0.249 20.425 10.411 1.00 81.81 165 SER A C 1
ATOM 1332 O O . SER A 1 165 ? -0.568 19.725 11.002 1.00 81.81 165 SER A O 1
ATOM 1334 N N . SER A 1 166 ? 0.394 21.723 10.694 1.00 86.50 166 SER A N 1
ATOM 1335 C CA . SER A 1 166 ? -0.475 22.475 11.606 1.00 86.50 166 SER A CA 1
ATOM 1336 C C . SER A 1 166 ? -1.768 22.966 10.951 1.00 86.50 166 SER A C 1
ATOM 1338 O O . SER A 1 166 ? -2.666 23.434 11.655 1.00 86.50 166 SER A O 1
ATOM 1340 N N . ARG A 1 167 ? -1.873 22.892 9.620 1.00 90.25 167 ARG A N 1
ATOM 1341 C CA . ARG A 1 167 ? -3.060 23.304 8.871 1.00 90.25 167 ARG A CA 1
ATOM 1342 C C . ARG A 1 167 ? -3.956 22.106 8.601 1.00 90.25 167 ARG A C 1
ATOM 1344 O O . ARG A 1 167 ? -3.505 20.975 8.453 1.00 90.25 167 ARG A O 1
ATOM 1351 N N . VAL A 1 168 ? -5.252 22.386 8.562 1.00 92.06 168 VAL A N 1
ATOM 1352 C CA . VAL A 1 168 ? -6.268 21.396 8.213 1.00 92.06 168 VAL A CA 1
ATOM 1353 C C . VAL A 1 168 ? -6.532 21.492 6.720 1.00 92.06 168 VAL A C 1
ATOM 1355 O O . VAL A 1 168 ? -6.740 22.593 6.215 1.00 92.06 168 VAL A O 1
ATOM 1358 N N . SER A 1 169 ? -6.564 20.350 6.045 1.00 93.06 169 SER A N 1
ATOM 1359 C CA . SER A 1 169 ? -6.937 20.253 4.641 1.00 93.06 169 SER A CA 1
ATOM 1360 C C . SER A 1 169 ? -8.455 20.258 4.494 1.00 93.06 169 SER A C 1
ATOM 1362 O O . SER A 1 169 ? -9.155 19.484 5.157 1.00 93.06 169 SER A O 1
ATOM 1364 N N . TYR A 1 170 ? -8.946 21.114 3.602 1.00 94.56 170 TYR A N 1
ATOM 1365 C CA . TYR A 1 170 ? -10.335 21.152 3.160 1.00 94.56 170 TYR A CA 1
ATOM 1366 C C . TYR A 1 170 ? -10.380 20.721 1.702 1.00 94.56 170 TYR A C 1
ATOM 1368 O O . TYR A 1 170 ? -9.674 21.277 0.863 1.00 94.56 170 TYR A O 1
ATOM 1376 N N . TYR A 1 171 ? -11.181 19.706 1.410 1.00 94.12 171 TYR A N 1
ATOM 1377 C CA . TYR A 1 171 ? -11.257 19.157 0.065 1.00 94.12 171 TYR A CA 1
ATOM 1378 C C . TYR A 1 171 ? -12.618 18.516 -0.192 1.00 94.12 171 TYR A C 1
ATOM 1380 O O . TYR A 1 171 ? -13.347 18.156 0.734 1.00 94.12 171 TYR A O 1
ATOM 1388 N N . GLU A 1 172 ? -12.958 18.372 -1.463 1.00 95.25 172 GLU A N 1
ATOM 1389 C CA . GLU A 1 172 ? -14.122 17.631 -1.934 1.00 95.25 172 GLU A CA 1
ATOM 1390 C C . GLU A 1 172 ? -13.647 16.383 -2.668 1.00 95.25 172 GLU A C 1
ATOM 1392 O O . GLU A 1 172 ? -12.739 16.467 -3.493 1.00 95.25 172 GLU A O 1
ATOM 1397 N N . ILE A 1 173 ? -14.241 15.231 -2.357 1.00 94.44 173 ILE A N 1
ATOM 1398 C CA . ILE A 1 173 ? -13.946 13.958 -3.022 1.00 94.44 173 ILE A CA 1
ATOM 1399 C C . ILE A 1 173 ? -15.146 13.535 -3.859 1.00 94.44 173 ILE A C 1
ATOM 1401 O O . ILE A 1 173 ? -16.280 13.574 -3.381 1.00 94.44 173 ILE A O 1
ATOM 1405 N N . GLN A 1 174 ? -14.874 13.068 -5.073 1.00 93.56 174 GLN A N 1
ATOM 1406 C CA . GLN A 1 174 ? -15.836 12.437 -5.965 1.00 93.56 174 GLN A CA 1
ATOM 1407 C C . GLN A 1 174 ? -15.276 11.108 -6.475 1.00 93.56 174 GLN A C 1
ATOM 1409 O O . GLN A 1 174 ? -14.131 11.064 -6.929 1.00 93.56 174 GLN A O 1
ATOM 1414 N N . TYR A 1 175 ? -16.065 10.038 -6.393 1.00 91.56 175 TYR A N 1
ATOM 1415 C CA . TYR A 1 175 ? -15.717 8.730 -6.941 1.00 91.56 175 TYR A CA 1
ATOM 1416 C C . TYR A 1 175 ? -16.575 8.458 -8.174 1.00 91.56 175 TYR A C 1
ATOM 1418 O O . TYR A 1 175 ? -17.800 8.392 -8.068 1.00 91.56 175 TYR A O 1
ATOM 1426 N N . ASP A 1 176 ? -15.935 8.296 -9.329 1.00 89.12 176 ASP A N 1
ATOM 1427 C CA . ASP A 1 176 ? -16.607 8.229 -10.624 1.00 89.12 176 ASP A CA 1
ATOM 1428 C C . ASP A 1 176 ? -17.655 9.361 -10.765 1.00 89.12 176 ASP A C 1
ATOM 1430 O O . ASP A 1 176 ? -17.372 10.523 -10.469 1.00 89.12 176 ASP A O 1
ATOM 1434 N N . ASP A 1 177 ? -18.886 9.031 -11.156 1.00 89.06 177 ASP A N 1
ATOM 1435 C CA . ASP A 1 177 ? -19.986 9.988 -11.316 1.00 89.06 177 ASP A CA 1
ATOM 1436 C C . ASP A 1 177 ? -20.808 10.194 -10.023 1.00 89.06 177 ASP A C 1
ATOM 1438 O O . ASP A 1 177 ? -21.975 10.593 -10.074 1.00 89.06 177 ASP A O 1
ATOM 1442 N N . SER A 1 178 ? -20.242 9.892 -8.845 1.00 92.19 178 SER A N 1
ATOM 1443 C CA . SER A 1 178 ? -20.931 10.095 -7.564 1.00 92.19 178 SER A CA 1
ATOM 1444 C C . SER A 1 178 ? -21.128 11.575 -7.239 1.00 92.19 178 SER A C 1
ATOM 1446 O O . SER A 1 178 ? -20.512 12.459 -7.832 1.00 92.19 178 SER A O 1
ATOM 1448 N N . GLU A 1 179 ? -21.942 11.862 -6.223 1.00 93.94 179 GLU A N 1
ATOM 1449 C CA . GLU A 1 179 ? -21.975 13.203 -5.639 1.00 93.94 179 GLU A CA 1
ATOM 1450 C C . GLU A 1 179 ? -20.625 13.558 -5.000 1.00 93.94 179 GLU A C 1
ATOM 1452 O O . GLU A 1 179 ? -19.931 12.696 -4.448 1.00 93.94 179 GLU A O 1
ATOM 1457 N N . MET A 1 180 ? -20.267 14.842 -5.071 1.00 94.62 180 MET A N 1
ATOM 1458 C CA . MET A 1 180 ? -19.104 15.389 -4.380 1.00 94.62 180 MET A CA 1
ATOM 1459 C C . MET A 1 180 ? -19.363 15.505 -2.881 1.00 94.62 180 MET A C 1
ATOM 1461 O O . MET A 1 180 ? -20.353 16.096 -2.447 1.00 94.62 180 MET A O 1
ATOM 1465 N N . VAL A 1 181 ? -18.422 15.007 -2.083 1.00 95.50 181 VAL A N 1
ATOM 1466 C CA . VAL A 1 181 ? -18.502 15.040 -0.622 1.00 95.50 181 VAL A CA 1
ATOM 1467 C C . VAL A 1 181 ? -17.409 15.933 -0.056 1.00 95.50 181 VAL A C 1
ATOM 1469 O O . VAL A 1 181 ? -16.220 15.688 -0.259 1.00 95.50 181 VAL A O 1
ATOM 1472 N N . LYS A 1 182 ? -17.821 16.951 0.705 1.00 95.44 182 LYS A N 1
ATOM 1473 C CA . LYS A 1 182 ? -16.923 17.840 1.453 1.00 95.44 182 LYS A CA 1
ATOM 1474 C C . LYS A 1 182 ? -16.316 17.118 2.644 1.00 95.44 182 LYS A C 1
ATOM 1476 O O . LYS A 1 182 ? -17.042 16.546 3.451 1.00 95.44 182 LYS A O 1
ATOM 1481 N N . GLN A 1 183 ? -15.004 17.231 2.790 1.00 95.25 183 GLN A N 1
ATOM 1482 C CA . GLN A 1 183 ? -14.231 16.607 3.851 1.00 95.25 183 GLN A CA 1
ATOM 1483 C C . GLN A 1 183 ? -13.254 17.600 4.487 1.00 95.25 183 GLN A C 1
ATOM 1485 O O . GLN A 1 183 ? -12.794 18.565 3.871 1.00 95.25 183 GLN A O 1
ATOM 1490 N N . LYS A 1 184 ? -12.949 17.347 5.762 1.00 94.88 184 LYS A N 1
ATOM 1491 C CA . LYS A 1 184 ? -12.014 18.129 6.572 1.00 94.88 184 LYS A CA 1
ATOM 1492 C C . LYS A 1 184 ? -11.164 17.185 7.419 1.00 94.88 184 LYS A C 1
ATOM 1494 O O . LYS A 1 184 ? -11.692 16.513 8.303 1.00 94.88 184 LYS A O 1
ATOM 1499 N N . SER A 1 185 ? -9.857 17.149 7.181 1.00 93.81 185 SER A N 1
ATOM 1500 C CA . SER A 1 185 ? -8.915 16.286 7.913 1.00 93.81 185 SER A CA 1
ATOM 1501 C C . SER A 1 185 ? -7.470 16.773 7.749 1.00 93.81 185 SER A C 1
ATOM 1503 O O . SER A 1 185 ? -7.221 17.827 7.171 1.00 93.81 185 SER A O 1
ATOM 1505 N N . SER A 1 186 ? -6.490 16.005 8.229 1.00 92.19 186 SER A N 1
ATOM 1506 C CA . SER A 1 186 ? -5.067 16.235 7.921 1.00 92.19 186 SER A CA 1
ATOM 1507 C C . SER A 1 186 ? -4.698 15.974 6.450 1.00 92.19 186 SER A C 1
ATOM 1509 O O . SER A 1 186 ? -3.563 16.219 6.061 1.00 92.19 186 SER A O 1
ATOM 1511 N N . GLY A 1 187 ? -5.624 15.428 5.658 1.00 92.81 187 GLY A N 1
ATOM 1512 C CA . GLY A 1 187 ? -5.405 14.989 4.283 1.00 92.81 187 GLY A CA 1
ATOM 1513 C C . GLY A 1 187 ? -6.103 13.663 3.978 1.00 92.81 187 GLY A C 1
ATOM 1514 O O . GLY A 1 187 ? -6.847 13.123 4.806 1.00 92.81 187 GLY A O 1
ATOM 1515 N N . VAL A 1 188 ? -5.842 13.135 2.788 1.00 92.75 188 VAL A N 1
ATOM 1516 C CA . VAL A 1 188 ? -6.395 11.882 2.267 1.00 92.75 188 VAL A CA 1
ATOM 1517 C C . VAL A 1 188 ? -5.272 10.980 1.756 1.00 92.75 188 VAL A C 1
ATOM 1519 O O . VAL A 1 188 ? -4.329 11.444 1.118 1.00 92.75 188 VAL A O 1
ATOM 1522 N N . ILE A 1 189 ? -5.375 9.683 2.058 1.00 93.69 189 ILE A N 1
ATOM 1523 C CA . ILE A 1 189 ? -4.485 8.635 1.546 1.00 93.69 189 ILE A CA 1
ATOM 1524 C C . ILE A 1 189 ? -5.296 7.752 0.601 1.00 93.69 189 ILE A C 1
ATOM 1526 O O . ILE A 1 189 ? -6.330 7.213 0.994 1.00 93.69 189 ILE A O 1
ATOM 1530 N N . ILE A 1 190 ? -4.797 7.574 -0.618 1.00 94.19 190 ILE A N 1
ATOM 1531 C CA . ILE A 1 190 ? -5.313 6.627 -1.604 1.00 94.19 190 ILE A CA 1
ATOM 1532 C C . ILE A 1 190 ? -4.271 5.522 -1.755 1.00 94.19 190 ILE A C 1
ATOM 1534 O O . ILE A 1 190 ? -3.137 5.811 -2.131 1.00 94.19 190 ILE A O 1
ATOM 1538 N N . CYS A 1 191 ? -4.638 4.275 -1.461 1.00 93.38 191 CYS A N 1
ATOM 1539 C CA . CYS A 1 191 ? -3.730 3.128 -1.500 1.00 93.38 191 CYS A CA 1
ATOM 1540 C C . CYS A 1 191 ? -4.113 2.125 -2.594 1.00 93.38 191 CYS A C 1
ATOM 1542 O O . CYS A 1 191 ? -5.286 1.941 -2.915 1.00 93.38 191 CYS A O 1
ATOM 1544 N N . THR A 1 192 ? -3.118 1.448 -3.163 1.00 93.88 192 THR A N 1
ATOM 1545 C CA . THR A 1 192 ? -3.333 0.267 -4.008 1.00 93.88 192 THR A CA 1
ATOM 1546 C C . THR A 1 192 ? -3.417 -0.997 -3.157 1.00 93.88 192 THR A C 1
ATOM 1548 O O . THR A 1 192 ? -3.066 -1.009 -1.974 1.00 93.88 192 THR A O 1
ATOM 1551 N N . GLY A 1 193 ? -3.741 -2.125 -3.797 1.00 92.31 193 GLY A N 1
ATOM 1552 C CA . GLY A 1 193 ? -3.594 -3.432 -3.163 1.00 92.31 193 GLY A CA 1
ATOM 1553 C C . GLY A 1 193 ? -2.183 -3.708 -2.622 1.00 92.31 193 GLY A C 1
ATOM 1554 O O . GLY A 1 193 ? -2.029 -4.305 -1.559 1.00 92.31 193 GLY A O 1
ATOM 1555 N N . SER A 1 194 ? -1.140 -3.196 -3.290 1.00 92.75 194 SER A N 1
ATOM 1556 C CA . SER A 1 194 ? 0.246 -3.293 -2.800 1.00 92.75 194 SER A CA 1
ATOM 1557 C C . SER A 1 194 ? 0.521 -2.349 -1.623 1.00 92.75 194 SER A C 1
ATOM 1559 O O . SER A 1 194 ? 1.244 -2.728 -0.706 1.00 92.75 194 SER A O 1
ATOM 1561 N N . GLY A 1 195 ? -0.078 -1.153 -1.619 1.00 93.88 195 GLY A N 1
ATOM 1562 C CA . GLY A 1 195 ? 0.013 -0.185 -0.517 1.00 93.88 195 GLY A CA 1
ATOM 1563 C C . GLY A 1 195 ? -0.721 -0.617 0.755 1.00 93.88 195 GLY A C 1
ATOM 1564 O O . GLY A 1 195 ? -0.396 -0.151 1.847 1.00 93.88 195 GLY A O 1
ATOM 1565 N N . SER A 1 196 ? -1.643 -1.579 0.651 1.00 93.56 196 SER A N 1
ATOM 1566 C CA . SER A 1 196 ? -2.429 -2.093 1.779 1.00 93.56 196 SER A CA 1
ATOM 1567 C C . SER A 1 196 ? -1.603 -2.674 2.928 1.00 93.56 196 SER A C 1
ATOM 1569 O O . SER A 1 196 ? -2.100 -2.701 4.045 1.00 93.56 196 SER A O 1
ATOM 1571 N N . THR A 1 197 ? -0.347 -3.081 2.694 1.00 91.75 197 THR A N 1
ATOM 1572 C CA . THR A 1 197 ? 0.601 -3.549 3.726 1.00 91.75 197 THR A CA 1
ATOM 1573 C C . THR A 1 197 ? 1.503 -2.435 4.280 1.00 91.75 197 THR A C 1
ATOM 1575 O O . THR A 1 197 ? 2.383 -2.705 5.092 1.00 91.75 197 THR A O 1
ATOM 1578 N N . SER A 1 198 ? 1.344 -1.190 3.819 1.00 91.50 198 SER A N 1
ATOM 1579 C CA . SER A 1 198 ? 2.228 -0.058 4.117 1.00 91.50 198 SER A CA 1
ATOM 1580 C C . SER A 1 198 ? 1.542 0.978 5.018 1.00 91.50 198 SER A C 1
ATOM 1582 O O . SER A 1 198 ? 1.137 0.641 6.136 1.00 91.50 198 SER A O 1
ATOM 1584 N N . TRP A 1 199 ? 1.437 2.243 4.598 1.00 93.00 199 TRP A N 1
ATOM 1585 C CA . TRP A 1 199 ? 0.891 3.318 5.428 1.00 93.00 199 TRP A CA 1
ATOM 1586 C C . TRP A 1 199 ? -0.550 3.012 5.853 1.00 93.00 199 TRP A C 1
ATOM 1588 O O . TRP A 1 199 ? -0.865 3.081 7.044 1.00 93.00 199 TRP A O 1
ATOM 1598 N N . TYR A 1 200 ? -1.387 2.556 4.914 1.00 94.19 200 TYR A N 1
ATOM 1599 C CA . TYR A 1 200 ? -2.769 2.160 5.186 1.00 94.19 200 TYR A CA 1
ATOM 1600 C C . TYR A 1 200 ? -2.878 1.156 6.346 1.00 94.19 200 TYR A C 1
ATOM 1602 O O . TYR A 1 200 ? -3.627 1.391 7.297 1.00 94.19 200 TYR A O 1
ATOM 1610 N N . PHE A 1 201 ? -2.086 0.078 6.318 1.00 94.19 201 PHE A N 1
ATOM 1611 C CA . PHE A 1 201 ? -2.073 -0.921 7.389 1.00 94.19 201 PHE A CA 1
ATOM 1612 C C . PHE A 1 201 ? -1.691 -0.305 8.731 1.00 94.19 201 PHE A C 1
ATOM 1614 O O . PHE A 1 201 ? -2.343 -0.536 9.744 1.00 94.19 201 PHE A O 1
ATOM 1621 N N . ASN A 1 202 ? -0.612 0.479 8.752 1.00 93.12 202 ASN A N 1
ATOM 1622 C CA . ASN A 1 202 ? -0.016 0.949 9.997 1.00 93.12 202 ASN A CA 1
ATOM 1623 C C . ASN A 1 202 ? -0.865 1.993 10.725 1.00 93.12 202 ASN A C 1
ATOM 1625 O O . ASN A 1 202 ? -0.788 2.055 11.949 1.00 93.12 202 ASN A O 1
ATOM 1629 N N . VAL A 1 203 ? -1.682 2.763 10.003 1.00 93.62 203 VAL A N 1
ATOM 1630 C CA . VAL A 1 203 ? -2.636 3.712 10.600 1.00 93.62 203 VAL A CA 1
ATOM 1631 C C . VAL A 1 203 ? -3.913 3.023 11.092 1.00 93.62 203 VAL A C 1
ATOM 1633 O O . VAL A 1 203 ? -4.512 3.497 12.051 1.00 93.62 203 VAL A O 1
ATOM 1636 N N . ASN A 1 204 ? -4.321 1.907 10.478 1.00 95.69 204 ASN A N 1
ATOM 1637 C CA . ASN A 1 204 ? -5.595 1.249 10.794 1.00 95.69 204 ASN A CA 1
ATOM 1638 C C . ASN A 1 204 ? -5.471 0.007 11.687 1.00 95.69 204 ASN A C 1
ATOM 1640 O O . ASN A 1 204 ? -6.472 -0.422 12.264 1.00 95.69 204 ASN A O 1
ATOM 1644 N N . LYS A 1 205 ? -4.285 -0.605 11.790 1.00 96.00 205 LYS A N 1
ATOM 1645 C CA . LYS A 1 205 ? -4.090 -1.834 12.567 1.00 96.00 205 LYS A CA 1
ATOM 1646 C C . LYS A 1 205 ? -4.387 -1.616 14.045 1.00 96.00 205 LYS A C 1
ATOM 1648 O O . LYS A 1 205 ? -4.043 -0.590 14.629 1.00 96.00 205 LYS A O 1
ATOM 1653 N N . VAL A 1 206 ? -4.936 -2.645 14.675 1.00 97.06 206 VAL A N 1
ATOM 1654 C CA . VAL A 1 206 ? -5.141 -2.685 16.124 1.00 97.06 206 VAL A CA 1
ATOM 1655 C C . VAL A 1 206 ? -4.078 -3.553 16.791 1.00 97.06 206 VAL A C 1
ATOM 1657 O O . VAL A 1 206 ? -3.543 -4.496 16.199 1.00 97.06 206 VAL A O 1
ATOM 1660 N N . THR A 1 207 ? -3.751 -3.216 18.036 1.00 96.31 207 THR A N 1
ATOM 1661 C CA . THR A 1 207 ? -2.840 -3.983 18.896 1.00 96.31 207 THR A CA 1
ATOM 1662 C C . THR A 1 207 ? -3.626 -4.872 19.856 1.00 96.31 207 THR A C 1
ATOM 1664 O O . THR A 1 207 ? -4.812 -4.635 20.094 1.00 96.31 207 THR A O 1
ATOM 1667 N N . ASP A 1 208 ? -2.953 -5.850 20.471 1.00 95.44 208 ASP A N 1
ATOM 1668 C CA . ASP A 1 208 ? -3.546 -6.675 21.538 1.00 95.44 208 ASP A CA 1
ATOM 1669 C C . ASP A 1 208 ? -4.132 -5.803 22.657 1.00 95.44 208 ASP A C 1
ATOM 1671 O O . ASP A 1 208 ? -5.226 -6.062 23.150 1.00 95.44 208 ASP A O 1
ATOM 1675 N N . HIS A 1 209 ? -3.433 -4.719 23.007 1.00 94.69 209 HIS A N 1
ATOM 1676 C CA . HIS A 1 209 ? -3.896 -3.763 24.007 1.00 94.69 209 HIS A CA 1
ATOM 1677 C C . HIS A 1 2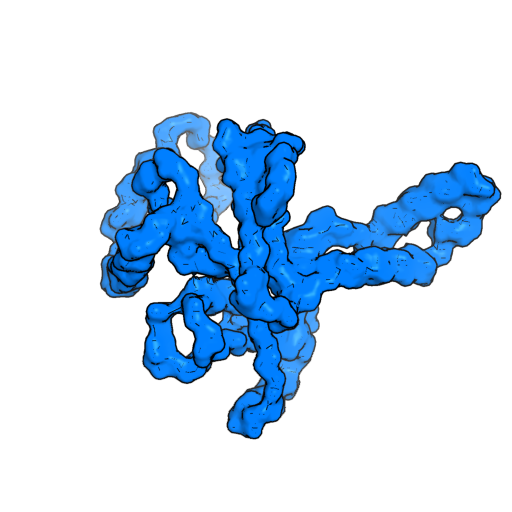09 ? -5.200 -3.075 23.585 1.00 94.69 209 HIS A C 1
ATOM 1679 O O . HIS A 1 209 ? -6.134 -3.015 24.374 1.00 94.69 209 HIS A O 1
ATOM 1685 N N . CYS A 1 210 ? -5.289 -2.579 22.346 1.00 95.62 210 CYS A N 1
ATOM 1686 C CA . CYS A 1 210 ? -6.500 -1.922 21.844 1.00 95.62 210 CYS A CA 1
ATOM 1687 C C . CYS A 1 210 ? -7.716 -2.861 21.896 1.00 95.62 210 CYS A C 1
ATOM 1689 O O . CYS A 1 210 ? -8.764 -2.487 22.421 1.00 95.62 210 CYS A O 1
ATOM 1691 N N . VAL A 1 211 ? -7.549 -4.106 21.437 1.00 95.44 211 VAL A N 1
ATOM 1692 C CA . VAL A 1 211 ? -8.599 -5.133 21.497 1.00 95.44 211 VAL A CA 1
ATOM 1693 C C . VAL A 1 211 ? -8.985 -5.436 22.945 1.00 95.44 211 VAL A C 1
ATOM 1695 O O . VAL A 1 211 ? -10.170 -5.445 23.270 1.00 95.44 211 VAL A O 1
ATOM 1698 N N . SER A 1 212 ? -8.001 -5.618 23.831 1.00 93.75 212 SER A N 1
ATOM 1699 C CA . SER A 1 212 ? -8.240 -5.843 25.259 1.00 93.75 212 SER A CA 1
ATOM 1700 C C . SER A 1 212 ? -9.029 -4.700 25.900 1.00 93.75 212 SER A C 1
ATOM 1702 O O . SER A 1 212 ? -9.944 -4.965 26.674 1.00 93.75 212 SER A O 1
ATOM 1704 N N . SER A 1 213 ? -8.712 -3.442 25.575 1.00 93.94 213 SER A N 1
ATOM 1705 C CA . SER A 1 213 ? -9.428 -2.274 26.102 1.00 93.94 213 SER A CA 1
ATOM 1706 C C . SER A 1 213 ? -10.882 -2.223 25.627 1.00 93.94 213 SER A C 1
ATOM 1708 O O . SER A 1 213 ? -11.773 -1.941 26.422 1.00 93.94 213 SER A O 1
ATOM 1710 N N . ILE A 1 214 ? -11.147 -2.530 24.352 1.00 93.69 214 ILE A N 1
ATOM 1711 C CA . ILE A 1 214 ? -12.516 -2.569 23.812 1.00 93.69 214 ILE A CA 1
ATOM 1712 C C . ILE A 1 214 ? -13.327 -3.692 24.470 1.00 93.69 214 ILE A C 1
ATOM 1714 O O . ILE A 1 214 ? -14.477 -3.476 24.854 1.00 93.69 214 ILE A O 1
ATOM 1718 N N . LEU A 1 215 ? -12.733 -4.879 24.634 1.00 92.75 215 LEU A N 1
ATOM 1719 C CA . LEU A 1 215 ? -13.392 -6.004 25.298 1.00 92.75 215 LEU A CA 1
ATOM 1720 C C . LEU A 1 215 ? -13.673 -5.720 26.775 1.00 92.75 215 LEU A C 1
ATOM 1722 O O . LEU A 1 215 ? -14.708 -6.153 27.267 1.00 92.75 215 LEU A O 1
ATOM 1726 N N . ASP A 1 216 ? -12.807 -4.980 27.470 1.00 91.12 216 ASP A N 1
ATOM 1727 C CA . ASP A 1 216 ? -13.042 -4.559 28.857 1.00 91.12 216 ASP A CA 1
ATOM 1728 C C . ASP A 1 216 ? -14.244 -3.619 28.980 1.00 91.12 216 ASP A C 1
ATOM 1730 O O . ASP A 1 216 ? -15.102 -3.823 29.838 1.00 91.12 216 ASP A O 1
ATOM 1734 N N . ILE A 1 217 ? -14.370 -2.652 28.067 1.00 92.50 217 ILE A N 1
ATOM 1735 C CA . ILE A 1 217 ? -15.548 -1.777 28.002 1.00 92.50 217 ILE A CA 1
ATOM 1736 C C . ILE A 1 217 ? -16.808 -2.615 27.743 1.00 92.50 217 ILE A C 1
ATOM 1738 O O . ILE A 1 217 ? -17.765 -2.537 28.509 1.00 92.50 217 ILE A O 1
ATOM 1742 N N . ALA A 1 218 ? -16.792 -3.478 26.723 1.00 91.50 218 ALA A N 1
ATOM 1743 C CA . ALA A 1 218 ? -17.937 -4.329 26.391 1.00 91.50 218 ALA A CA 1
ATOM 1744 C C . ALA A 1 218 ? -18.322 -5.280 27.541 1.00 91.50 218 ALA A C 1
ATOM 1746 O O . ALA A 1 218 ? -19.503 -5.484 27.813 1.00 91.50 218 ALA A O 1
ATOM 1747 N N . SER A 1 219 ? -17.331 -5.830 28.245 1.00 90.44 219 SER A N 1
ATOM 1748 C CA . SER A 1 219 ? -17.519 -6.716 29.400 1.00 90.44 219 SER A CA 1
ATOM 1749 C C . SER A 1 219 ? -18.271 -6.028 30.533 1.00 90.44 219 SER A C 1
ATOM 1751 O O . SER A 1 219 ? -19.178 -6.619 31.121 1.00 90.44 219 SER A O 1
ATOM 1753 N N . LYS A 1 220 ? -17.919 -4.769 30.821 1.00 89.12 220 LYS A N 1
ATOM 1754 C CA . LYS A 1 220 ? -18.568 -3.954 31.856 1.00 89.12 220 LYS A CA 1
ATOM 1755 C C . LYS A 1 220 ? -20.008 -3.609 31.490 1.00 89.12 220 LYS A C 1
ATOM 1757 O O . LYS A 1 220 ? -20.878 -3.738 32.344 1.00 89.12 220 LYS A O 1
ATOM 1762 N N . GLU A 1 221 ? -20.263 -3.257 30.232 1.00 92.00 221 GLU A N 1
ATOM 1763 C CA . GLU A 1 221 ? -21.612 -2.930 29.745 1.00 92.00 221 GLU A CA 1
ATOM 1764 C C . GLU A 1 221 ? -22.553 -4.147 29.737 1.00 92.00 221 GLU A C 1
ATOM 1766 O O . GLU A 1 221 ? -23.738 -4.026 30.033 1.00 92.00 221 GLU A O 1
ATOM 1771 N N . ILE A 1 222 ? -22.032 -5.340 29.429 1.00 89.06 222 ILE A N 1
ATOM 1772 C CA . ILE A 1 222 ? -22.827 -6.580 29.337 1.00 89.06 222 ILE A CA 1
ATOM 1773 C C . ILE A 1 222 ? -22.897 -7.314 30.695 1.00 89.06 222 ILE A C 1
ATOM 1775 O O . ILE A 1 222 ? -23.667 -8.259 30.860 1.00 89.06 222 ILE A O 1
ATOM 1779 N N . GLY A 1 223 ? -22.105 -6.896 31.689 1.00 83.94 223 GLY A N 1
ATOM 1780 C CA . GLY A 1 223 ? -21.996 -7.577 32.983 1.00 83.94 223 GLY A CA 1
ATOM 1781 C C . GLY A 1 223 ? -21.290 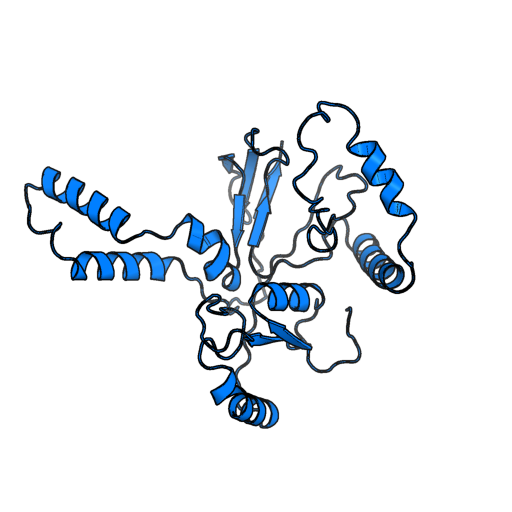-8.939 32.907 1.00 83.94 223 GLY A C 1
ATOM 1782 O O . GLY A 1 223 ? -21.501 -9.794 33.765 1.00 83.94 223 GLY A O 1
ATOM 1783 N N . CYS A 1 224 ? -20.461 -9.161 31.882 1.00 74.50 224 CYS A N 1
ATOM 1784 C CA . CYS A 1 224 ? -19.744 -10.413 31.641 1.00 74.50 224 CYS A CA 1
ATOM 1785 C C . CYS A 1 224 ? -18.232 -10.188 31.747 1.00 74.50 224 CYS A C 1
ATOM 1787 O O . CYS A 1 224 ? -17.623 -9.658 30.827 1.00 74.50 224 CYS A O 1
ATOM 1789 N N . THR A 1 225 ? -17.601 -10.632 32.834 1.00 67.94 225 THR A N 1
ATOM 1790 C CA . THR A 1 225 ? -16.169 -10.391 33.111 1.00 67.94 225 THR A CA 1
ATOM 1791 C C . THR A 1 225 ? -15.203 -11.339 32.389 1.00 67.94 225 THR A C 1
ATOM 1793 O O . THR A 1 225 ? -13.995 -11.160 32.473 1.00 67.94 225 THR A O 1
ATOM 1796 N N . THR A 1 226 ? -15.699 -12.349 31.669 1.00 68.44 226 THR A N 1
ATOM 1797 C CA . THR A 1 226 ? -14.870 -13.451 31.139 1.00 68.44 226 THR A CA 1
ATOM 1798 C C . THR A 1 226 ? -14.098 -13.109 29.855 1.00 68.44 226 THR A C 1
ATOM 1800 O O . THR A 1 226 ? -13.205 -13.854 29.463 1.00 68.44 226 THR A O 1
ATOM 1803 N N . LEU A 1 227 ? -14.418 -12.005 29.169 1.00 68.38 227 LEU A N 1
ATOM 1804 C CA . LEU A 1 227 ? -13.850 -11.706 27.843 1.00 68.38 227 LEU A CA 1
ATOM 1805 C C . LEU A 1 227 ? -12.448 -11.073 27.890 1.00 68.38 227 LEU A C 1
ATOM 1807 O O . LEU A 1 227 ? -11.752 -11.081 26.876 1.00 68.38 227 LEU A O 1
ATOM 1811 N N . THR A 1 228 ? -12.024 -10.516 29.026 1.00 66.38 228 THR A N 1
ATOM 1812 C CA . THR A 1 228 ? -10.798 -9.701 29.131 1.00 66.38 228 THR A CA 1
ATOM 1813 C C . THR A 1 228 ? -9.526 -10.497 29.416 1.00 66.38 228 THR A C 1
ATOM 1815 O O . THR A 1 228 ? -8.434 -10.019 29.114 1.00 66.38 228 THR A O 1
ATOM 1818 N N . GLU A 1 229 ? -9.633 -11.706 29.968 1.00 71.38 229 GLU A N 1
ATOM 1819 C CA . GLU A 1 229 ? -8.469 -12.498 30.399 1.00 71.38 229 GLU A CA 1
ATOM 1820 C C . GLU A 1 229 ? -7.961 -13.479 29.329 1.00 71.38 229 GLU A C 1
ATOM 1822 O O . GLU A 1 229 ? -6.825 -13.960 29.401 1.00 71.38 229 GLU A O 1
ATOM 1827 N N . ASP A 1 230 ? -8.764 -13.756 28.297 1.00 85.00 230 ASP A N 1
ATOM 1828 C CA . ASP A 1 230 ? -8.384 -14.684 27.234 1.00 85.00 230 ASP A CA 1
ATOM 1829 C C . ASP A 1 230 ? -7.457 -14.011 26.205 1.00 85.00 230 ASP A C 1
ATOM 1831 O O . ASP A 1 230 ? -7.876 -13.481 25.170 1.00 85.00 230 ASP A O 1
ATOM 1835 N N . LYS A 1 231 ? -6.146 -14.100 26.461 1.00 90.12 231 LYS A N 1
ATOM 1836 C CA . LYS A 1 231 ? -5.098 -13.657 25.524 1.00 90.12 231 LYS A CA 1
ATOM 1837 C C . LYS A 1 231 ? -5.236 -14.281 24.136 1.00 90.12 231 LYS A C 1
ATOM 1839 O O . LYS A 1 231 ? -4.911 -13.631 23.144 1.00 90.12 231 LYS A O 1
ATOM 1844 N N . SER A 1 232 ? -5.709 -15.524 24.048 1.00 93.25 232 SER A N 1
ATOM 1845 C CA . SER A 1 232 ? -5.879 -16.204 22.766 1.00 93.25 232 SER A CA 1
ATOM 1846 C C . SER A 1 232 ? -7.039 -15.603 21.971 1.00 93.25 232 SER A C 1
ATOM 1848 O O . SER A 1 232 ? -6.928 -15.437 20.757 1.00 93.25 232 SER A O 1
ATOM 1850 N N . LEU A 1 233 ? -8.131 -15.220 22.640 1.00 91.94 233 LEU A N 1
ATOM 1851 C CA . LEU A 1 233 ? -9.249 -14.504 22.028 1.00 91.94 233 LEU A CA 1
ATOM 1852 C C . LEU A 1 233 ? -8.812 -13.132 21.515 1.00 91.94 233 LEU A C 1
ATOM 1854 O O . LEU A 1 233 ? -9.108 -12.802 20.368 1.00 91.94 233 LEU A O 1
ATOM 1858 N N . ILE A 1 234 ? -8.064 -12.379 22.326 1.00 93.81 234 ILE A N 1
ATOM 1859 C CA . ILE A 1 234 ? -7.518 -11.066 21.955 1.00 93.81 234 ILE A CA 1
ATOM 1860 C C . ILE A 1 234 ? -6.676 -11.173 20.678 1.00 93.81 234 ILE A C 1
ATOM 1862 O O . ILE A 1 234 ? -6.919 -10.440 19.719 1.00 93.81 234 ILE A O 1
ATOM 1866 N N . GLN A 1 235 ? -5.744 -12.130 20.633 1.00 95.88 235 GLN A N 1
ATOM 1867 C CA . GLN A 1 235 ? -4.894 -12.359 19.462 1.00 95.88 235 GLN A CA 1
ATOM 1868 C C . GLN A 1 235 ? -5.713 -12.751 18.231 1.00 95.88 235 GLN A C 1
ATOM 1870 O O . GLN A 1 235 ? -5.524 -12.170 17.165 1.00 95.88 235 GLN A O 1
ATOM 1875 N N . ARG A 1 236 ? -6.682 -13.668 18.371 1.00 96.31 236 ARG A N 1
ATOM 1876 C CA . ARG A 1 236 ? -7.562 -14.059 17.258 1.00 96.31 236 ARG A CA 1
ATOM 1877 C C . ARG A 1 236 ? -8.355 -12.876 16.711 1.00 96.31 236 ARG A C 1
ATOM 1879 O O . ARG A 1 236 ? -8.420 -12.711 15.499 1.00 96.31 236 ARG A O 1
ATOM 1886 N N . ILE A 1 237 ? -8.954 -12.054 17.575 1.00 96.12 237 ILE A N 1
ATOM 1887 C CA . ILE A 1 237 ? -9.727 -10.878 17.148 1.00 96.12 237 ILE A CA 1
ATOM 1888 C C . ILE A 1 237 ? -8.819 -9.875 16.439 1.00 96.12 237 ILE A C 1
ATOM 1890 O O . ILE A 1 237 ? -9.172 -9.410 15.354 1.00 96.12 237 ILE A O 1
ATOM 1894 N N . ARG A 1 238 ? -7.645 -9.579 17.014 1.00 96.88 238 ARG A N 1
ATOM 1895 C CA . ARG A 1 238 ? -6.640 -8.711 16.392 1.00 96.88 238 ARG A CA 1
ATOM 1896 C C . ARG A 1 238 ? -6.272 -9.219 15.001 1.00 96.88 238 ARG A C 1
ATOM 1898 O O . ARG A 1 238 ? -6.298 -8.445 14.049 1.00 96.88 238 ARG A O 1
ATOM 1905 N N . ASP A 1 239 ? -5.933 -10.498 14.880 1.00 96.69 239 ASP A N 1
ATOM 1906 C CA . ASP A 1 239 ? -5.464 -11.085 13.625 1.00 96.69 239 ASP A CA 1
ATOM 1907 C C . ASP A 1 239 ? -6.576 -11.103 12.573 1.00 96.69 239 ASP A C 1
ATOM 1909 O O . ASP A 1 239 ? -6.343 -10.720 11.426 1.00 96.69 239 ASP A O 1
ATOM 1913 N N . ILE A 1 240 ? -7.810 -11.441 12.967 1.00 97.19 240 ILE A N 1
ATOM 1914 C CA . ILE A 1 240 ? -8.983 -11.361 12.089 1.00 97.19 240 ILE A CA 1
ATOM 1915 C C . ILE A 1 240 ? -9.202 -9.921 11.621 1.00 97.19 240 ILE A C 1
ATOM 1917 O O . ILE A 1 240 ? -9.366 -9.707 10.423 1.00 97.19 240 ILE A O 1
ATOM 1921 N N . TYR A 1 241 ? -9.187 -8.933 12.520 1.00 97.56 241 TYR A N 1
ATOM 1922 C CA . TYR A 1 241 ? -9.377 -7.530 12.149 1.00 97.56 241 TYR A CA 1
ATOM 1923 C C . TYR A 1 241 ? -8.265 -7.042 11.214 1.00 97.56 241 TYR A C 1
ATOM 1925 O O . TYR A 1 241 ? -8.550 -6.572 10.115 1.00 97.56 241 TYR A O 1
ATOM 1933 N N . ASN A 1 242 ? -6.999 -7.216 11.602 1.00 96.81 242 ASN A N 1
ATOM 1934 C CA . ASN A 1 242 ? -5.855 -6.746 10.824 1.00 96.81 242 ASN A CA 1
ATOM 1935 C C . ASN A 1 242 ? -5.768 -7.444 9.457 1.00 96.81 242 ASN A C 1
ATOM 1937 O O . ASN A 1 242 ? -5.396 -6.807 8.478 1.00 96.81 242 ASN A O 1
ATOM 1941 N N . SER A 1 243 ? -6.172 -8.715 9.345 1.00 94.38 243 SER A N 1
ATOM 1942 C CA . SER A 1 243 ? -6.214 -9.413 8.050 1.00 94.38 243 SER A CA 1
ATOM 1943 C C . SER A 1 243 ? -7.200 -8.794 7.051 1.00 94.38 243 SER A C 1
ATOM 1945 O O . SER A 1 243 ? -6.970 -8.879 5.848 1.00 94.38 243 SER A O 1
ATOM 1947 N N . ARG A 1 244 ? -8.260 -8.122 7.528 1.00 95.00 244 ARG A N 1
ATOM 1948 C CA . ARG A 1 244 ? -9.254 -7.434 6.681 1.00 95.00 244 ARG A CA 1
ATOM 1949 C C . ARG A 1 244 ? -8.757 -6.101 6.125 1.00 95.00 244 ARG A C 1
ATOM 1951 O O . ARG A 1 244 ? -9.396 -5.553 5.237 1.00 95.00 244 ARG A O 1
ATOM 1958 N N . LEU A 1 245 ? -7.636 -5.591 6.634 1.00 93.56 245 LEU A N 1
ATOM 1959 C CA . LEU A 1 245 ? -6.976 -4.396 6.105 1.00 93.56 245 LEU A CA 1
ATOM 1960 C C . LEU A 1 245 ? -6.149 -4.703 4.846 1.00 93.56 245 LEU A C 1
ATOM 1962 O O . LEU A 1 245 ? -5.629 -3.796 4.207 1.00 93.56 245 LEU A O 1
ATOM 1966 N N . LEU A 1 246 ? -5.965 -5.977 4.499 1.00 92.06 246 LEU A N 1
ATOM 1967 C CA . LEU A 1 246 ? -5.132 -6.364 3.371 1.00 92.06 246 LEU A CA 1
ATOM 1968 C C . LEU A 1 246 ? -5.979 -6.511 2.111 1.00 92.06 246 LEU A C 1
ATOM 1970 O O . LEU A 1 246 ? -6.932 -7.289 2.065 1.00 92.06 246 LEU A O 1
ATOM 1974 N N . PHE A 1 247 ? -5.578 -5.796 1.067 1.00 89.88 247 PHE A N 1
ATOM 1975 C CA . PHE A 1 247 ? -6.169 -5.883 -0.260 1.00 89.88 247 PHE A CA 1
ATOM 1976 C C . PHE A 1 247 ? -5.248 -6.695 -1.163 1.00 89.88 247 PHE A C 1
ATOM 1978 O O . PHE A 1 247 ? -4.021 -6.659 -1.027 1.00 89.88 247 PHE A O 1
ATOM 1985 N N . THR A 1 248 ? -5.822 -7.446 -2.098 1.00 88.19 248 THR A N 1
ATOM 1986 C CA . THR A 1 248 ? -4.995 -8.217 -3.019 1.00 88.19 248 THR A CA 1
ATOM 1987 C C . THR A 1 248 ? -4.333 -7.266 -4.028 1.00 88.19 248 THR A C 1
ATOM 1989 O O . THR A 1 248 ? -4.974 -6.341 -4.526 1.00 88.19 248 THR A O 1
ATOM 1992 N N . PRO A 1 249 ? -3.024 -7.413 -4.302 1.00 85.31 249 PRO A N 1
ATOM 1993 C CA . PRO A 1 249 ? -2.311 -6.500 -5.195 1.00 85.31 249 PRO A CA 1
ATOM 1994 C C . PRO A 1 249 ? -2.597 -6.753 -6.681 1.00 85.31 249 PRO A C 1
ATOM 1996 O O . PRO A 1 249 ? -2.181 -5.945 -7.512 1.00 85.31 249 PRO A O 1
ATOM 1999 N N . ASP A 1 250 ? -3.240 -7.877 -7.011 1.00 80.69 250 ASP A N 1
ATOM 2000 C CA . ASP A 1 250 ? -3.540 -8.311 -8.368 1.00 80.69 250 ASP A CA 1
ATOM 2001 C C . ASP A 1 250 ? -4.723 -7.555 -8.974 1.00 80.69 250 ASP A C 1
ATOM 2003 O O . ASP A 1 250 ? -5.785 -7.385 -8.380 1.00 80.69 250 ASP A O 1
ATOM 2007 N N . CYS A 1 251 ? -4.543 -7.136 -10.221 1.00 61.41 251 CYS A N 1
ATOM 2008 C CA . CYS A 1 251 ? -5.612 -6.564 -11.019 1.00 61.41 251 CYS A CA 1
ATOM 2009 C C . CYS A 1 251 ? -6.448 -7.697 -11.639 1.00 61.41 251 CYS A C 1
ATOM 2011 O O . CYS A 1 251 ? -5.984 -8.352 -12.571 1.00 61.41 251 CYS A O 1
ATOM 2013 N N . LYS A 1 252 ? -7.671 -7.933 -11.143 1.00 53.47 252 LYS A N 1
ATOM 2014 C CA . LYS A 1 252 ? -8.679 -8.783 -11.819 1.00 53.47 252 LYS A CA 1
ATOM 2015 C C . LYS A 1 252 ? -9.743 -7.991 -12.585 1.00 53.47 252 LYS A C 1
ATOM 2017 O O . LYS A 1 252 ? -10.658 -8.597 -13.129 1.00 53.47 252 LYS A O 1
ATOM 2022 N N . SER A 1 253 ? -9.667 -6.662 -12.596 1.00 48.78 253 SER A N 1
ATOM 2023 C CA . SER A 1 253 ? -10.677 -5.829 -13.249 1.00 48.78 253 SER A CA 1
ATOM 2024 C C . SER A 1 253 ? -10.529 -5.871 -14.768 1.00 48.78 253 SER A C 1
ATOM 2026 O O . SER A 1 253 ? -9.425 -5.690 -15.288 1.00 48.78 253 SER A O 1
ATOM 2028 N N . ASP A 1 254 ? -11.653 -6.070 -15.461 1.00 43.84 254 ASP A N 1
ATOM 2029 C CA . ASP A 1 254 ? -11.792 -5.778 -16.886 1.00 43.84 254 ASP A CA 1
ATOM 2030 C C . ASP A 1 254 ? -11.240 -4.373 -17.164 1.00 43.84 254 ASP A C 1
ATOM 2032 O O . ASP A 1 254 ? -11.691 -3.382 -16.590 1.00 43.84 254 ASP A O 1
ATOM 2036 N N . LEU A 1 255 ? -10.252 -4.279 -18.056 1.00 49.81 255 LEU A N 1
ATOM 2037 C CA . LEU A 1 255 ? -9.589 -3.026 -18.442 1.00 49.81 255 LEU A CA 1
ATOM 2038 C C . LEU A 1 255 ? -10.529 -2.031 -19.157 1.00 49.81 255 LEU A C 1
ATOM 2040 O O . LEU A 1 255 ? -10.082 -0.966 -19.576 1.00 49.81 255 LEU A O 1
ATOM 2044 N N . SER A 1 256 ? -11.812 -2.367 -19.322 1.00 46.59 256 SER A N 1
ATOM 2045 C CA . SER A 1 256 ? -12.816 -1.532 -19.982 1.00 46.59 256 SER A CA 1
ATOM 2046 C C . SER A 1 256 ? -13.289 -0.347 -19.138 1.00 46.59 256 SER A C 1
ATOM 2048 O O . SER A 1 256 ? -13.779 0.616 -19.716 1.00 46.59 256 SER A O 1
ATOM 2050 N N . PHE A 1 257 ? -13.140 -0.390 -17.809 1.00 51.78 257 PHE A N 1
ATOM 2051 C CA . PHE A 1 257 ? -13.453 0.730 -16.913 1.00 51.78 257 PHE A CA 1
ATOM 2052 C C . PHE A 1 257 ? -12.394 0.831 -15.812 1.00 51.78 257 PHE A C 1
ATOM 2054 O O . PHE A 1 257 ? -12.341 0.004 -14.903 1.00 51.78 257 PHE A O 1
ATOM 2061 N N . LEU A 1 258 ? -11.535 1.848 -15.903 1.00 63.72 258 LEU A N 1
ATOM 2062 C CA . LEU A 1 258 ? -10.658 2.229 -14.800 1.00 63.72 258 LEU A CA 1
ATOM 2063 C C . LEU A 1 258 ? -11.406 3.259 -13.946 1.00 63.72 258 LEU A C 1
ATOM 2065 O O . LEU A 1 258 ? -11.766 4.304 -14.491 1.00 63.72 258 LEU A O 1
ATOM 2069 N N . PRO A 1 259 ? -11.645 2.988 -12.652 1.00 73.31 259 PRO A N 1
ATOM 2070 C CA . PRO A 1 259 ? -12.293 3.958 -11.783 1.00 73.31 259 PRO A CA 1
ATOM 2071 C C . PRO A 1 259 ? -11.424 5.208 -11.650 1.00 73.31 259 PRO A C 1
ATOM 2073 O O . PRO A 1 259 ? -10.188 5.124 -11.651 1.00 73.31 259 PRO A O 1
ATOM 2076 N N . TRP A 1 260 ? -12.065 6.362 -11.513 1.00 80.50 260 TRP A N 1
ATOM 2077 C CA . TRP A 1 260 ? -11.394 7.637 -11.301 1.00 80.50 260 TRP A CA 1
ATOM 2078 C C . TRP A 1 260 ? -11.884 8.292 -10.013 1.00 80.50 260 TRP A C 1
ATOM 2080 O O . TRP A 1 260 ? -13.032 8.158 -9.596 1.00 80.50 260 TRP A O 1
ATOM 2090 N N . LEU A 1 261 ? -10.962 8.977 -9.343 1.00 85.56 261 LEU A N 1
ATOM 2091 C CA . LEU A 1 261 ? -11.227 9.701 -8.110 1.00 85.56 261 LEU A CA 1
ATOM 2092 C C . LEU A 1 261 ? -10.810 11.148 -8.331 1.00 85.56 261 LEU A C 1
ATOM 2094 O O . LEU A 1 261 ? -9.636 11.414 -8.597 1.00 85.56 261 LEU A O 1
ATOM 2098 N N . PHE A 1 262 ? -11.761 12.067 -8.220 1.00 88.38 262 PHE A N 1
ATOM 2099 C CA . PHE A 1 262 ? -11.497 13.494 -8.311 1.00 88.38 262 PHE A CA 1
ATOM 2100 C C . PHE A 1 262 ? -11.430 14.105 -6.914 1.00 88.38 262 PHE A C 1
ATOM 2102 O O . PHE A 1 262 ? -12.257 13.809 -6.049 1.00 88.38 262 PHE A O 1
ATOM 2109 N N . ILE A 1 263 ? -10.417 14.943 -6.692 1.00 87.56 263 ILE A N 1
ATOM 2110 C CA . ILE A 1 263 ? -10.189 15.626 -5.420 1.00 87.56 263 ILE A CA 1
ATOM 2111 C C . ILE A 1 263 ? -9.994 17.109 -5.715 1.00 87.56 263 ILE A C 1
ATOM 2113 O O . ILE A 1 263 ? -9.001 17.494 -6.330 1.00 87.56 263 ILE A O 1
ATOM 2117 N N . SER A 1 264 ? -10.945 17.927 -5.268 1.00 87.06 264 SER A N 1
ATOM 2118 C CA . SER A 1 264 ? -10.871 19.386 -5.357 1.00 87.06 264 SER A CA 1
ATOM 2119 C C . SER A 1 264 ? -10.353 19.951 -4.040 1.00 87.06 264 SER A C 1
ATOM 2121 O O . SER A 1 264 ? -10.962 19.716 -2.996 1.00 87.06 264 SER A O 1
ATOM 2123 N N . CYS A 1 265 ? -9.241 20.682 -4.078 1.00 81.38 265 CYS A N 1
ATOM 2124 C CA . CYS A 1 265 ? -8.655 21.346 -2.912 1.00 81.38 265 CYS A CA 1
ATOM 2125 C C . CYS A 1 265 ? -8.919 22.856 -2.987 1.00 81.38 265 CYS A C 1
ATOM 2127 O O . CYS A 1 265 ? -8.825 23.435 -4.070 1.00 81.38 265 CYS A O 1
ATOM 2129 N N . TRP A 1 266 ? -9.214 23.477 -1.842 1.00 63.59 266 TRP A N 1
ATOM 2130 C CA . TRP A 1 266 ? -9.565 24.897 -1.718 1.00 63.59 266 TRP A CA 1
ATOM 2131 C C . TRP A 1 266 ? -8.634 25.633 -0.753 1.00 63.59 266 TRP A C 1
ATOM 2133 O O . TRP A 1 266 ? -8.289 25.037 0.294 1.00 63.59 266 TRP A O 1
#

Foldseek 3Di:
DLCPPDQEAEFEAAPVSQQVRVQVDPDPRYYYAYQHPPADLPPGQRLPHPDSHNSVPCVVVVVVCVVVVNDDDFDFDWAWDADDDCPDPDDDDDPVVDPPPPPPPDDPDDPDDDPPVVVVVVVVPDDDPDSVVVVVVVQVVVCVVPPRIHSTIGRFKDWDADPDQVDKWWKWKDKAPDDIDTDIGRTDMDTALSNLVPPQLVVQADDLVRLLVVQCVVCVVVVHPPRNPPSVNSVVVRCVRSVVSHHHRHDPDDPPDDMDMDMGTD

InterPro domains:
  IPR016064 NAD kinase/diacylglycerol kinase-like domain superfamily [SSF111331] (3-203)
  IPR017437 ATP-NAD kinase, PpnK-type, C-terminal [G3DSA:2.60.200.30] (140-262)
  IPR017438 Inorganic polyphosphate/ATP-NAD kinase, N-terminal [G3DSA:3.40.50.10330] (1-107)

Sequence (266 aa):
AAVSWADAIFSAGGDGTFLHAASRILSAEKPVIGINTDPMGLNSEGHLCLLKKLSHEYFRDALKRLLAGDFRWLYRQRIRIRLEGDVGDIKPFYLHEEQLPFYNSKKQYDLITTDFLSLLLTFQRDFSPQYTTRTYTYLRNIAEEHGNVLSDLALNDVFIGESLSSRVSYYEIQYDDSEMVKQKSSGVIICTGSGSTSWYFNVNKVTDHCVSSILDIASKEIGCTTLTEDKSLIQRIRDIYNSRLLFTPDCKSDLSFLPWLFISCW